Protein AF-0000000068303335 (afdb_homodimer)

Secondary structure (DSSP, 8-state):
-HHHHHHHHHHHHHHHHHHHHHHHHHHHHHHHHHHHS--GGGT--GGGG-HHHHHHHHHHHHHHHHHHHHHHHS-HHHHGGGGHHHHHHHHTT-TT-THHHHHHHHHHHHHHGGG-/-HHHHHHHHHHHHHHHHHHHHHHHHHHHHHHHHHHSS--GGGT--GGGG-HHHHHHHHHHHHHHHHHHHHHHHS-HHHHGGGGHHHHHHHHTT-TT-THHHHHHHHHHHHHHGGG-

InterPro domains:
  IPR008521 Magnesium transporter NIPA [PF05653] (5-90)
  IPR008521 Magnesium transporter NIPA [PTHR12570] (4-91)

Nearest PDB structures (foldseek):
  1vls-assembly1_A-2  TM=4.899E-01  e=8.246E+00  Salmonella enterica subsp. enterica serovar Typhimurium
  4z9i-assembly1_B  TM=3.911E-01  e=6.673E+00  Escherichia coli K-12
  7zdc-assembly1_C  TM=3.295E-01  e=4.607E+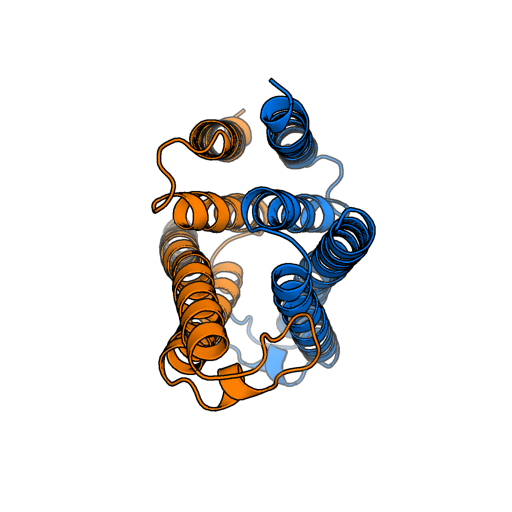00  Escherichia coli K-12
  1vls-assembly1_A-2  TM=4.903E-01  e=8.246E+00  Salmonella enterica subsp. enterica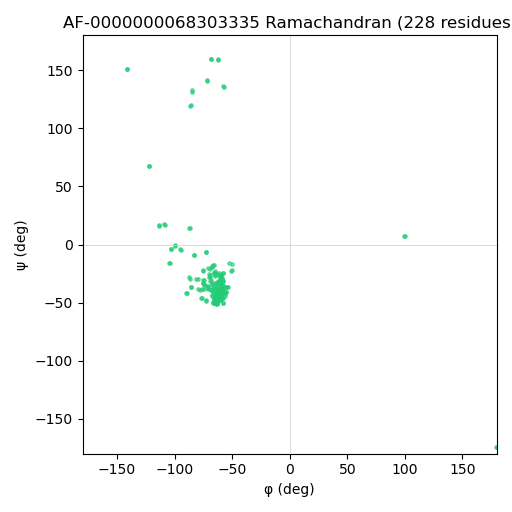 serovar Typhimurium
  4z9i-assembly1_B  TM=3.913E-01  e=6.673E+00  Escherichia coli K-12

Organism: Malus domestica (NCBI:txid3750)

pLDDT: mean 82.25, std 17.72, range [27.38, 97.94]

Sequence (232 aa):
MYSSNLKGFILAVVSSAFIGSSFIIKKKGLIRASVNGPAASVGGYGYLKESLWWIGMVTMVIGEMANLVAYVYAPAVLVTPLGALSIIVRYIPFPNSIAYLIVPMFLYVSIVKPYFMYSSNLKGFILAVVSSAFIGSSFIIKKKGLIRASVNGPAASVGGYGYLKESLWWIGMVTMVIGEMANLVAYVYAPAVLVTPLGALSIIVRYIPFPNSIAYLIVPMFLYVSIVKPYF

Solvent-accessible surface area (backbone atoms only — not comparable to full-atom values): 11222 Å² total; per-residue (Å²): 110,72,65,41,34,49,52,9,47,53,33,20,50,54,15,16,49,34,34,11,48,13,54,48,36,28,49,52,14,45,54,55,20,34,74,78,42,58,35,57,63,80,70,27,66,47,35,78,72,27,66,47,23,51,52,11,50,53,38,29,52,53,14,49,53,39,35,54,52,12,54,47,35,22,59,61,84,67,44,49,56,35,52,45,50,13,52,40,49,52,35,61,91,40,73,85,37,72,55,68,58,32,34,56,54,34,49,51,48,49,64,53,45,76,74,101,111,71,65,41,34,49,53,9,47,53,35,22,50,54,14,16,51,32,35,11,47,12,53,48,36,28,48,53,14,45,55,54,21,34,74,78,42,58,35,56,64,80,71,28,67,46,34,80,74,26,66,46,23,52,52,12,50,53,38,28,51,54,12,48,52,39,35,53,50,12,54,47,35,22,56,61,84,66,42,50,56,36,53,46,51,13,52,41,48,52,36,60,90,38,73,85,37,73,54,68,59,31,35,55,54,34,50,53,49,54,65,53,45,77,74,101

Radius of gyration: 17.7 Å; Cα contacts (8 Å, |Δi|>4): 363; chains: 2; bounding box: 25×53×49 Å

Structure (mmCIF, N/CA/C/O backbone):
data_AF-0000000068303335-model_v1
#
loop_
_entity.id
_entity.type
_entity.pdbx_description
1 polymer 'Probable magnesium transporter'
#
loop_
_atom_site.group_PDB
_atom_site.id
_atom_site.type_symbol
_atom_site.label_atom_id
_atom_site.label_alt_id
_atom_site.label_comp_id
_atom_site.label_asym_id
_atom_site.label_entity_id
_atom_site.label_seq_id
_atom_site.pdbx_PDB_ins_code
_atom_site.Cartn_x
_atom_site.Cartn_y
_atom_site.Cartn_z
_atom_site.occupancy
_atom_site.B_iso_or_equiv
_atom_site.auth_seq_id
_atom_site.auth_comp_id
_atom_site.auth_asym_id
_atom_site.auth_atom_id
_atom_site.pdbx_PDB_model_num
ATOM 1 N N . MET A 1 1 ? -9.344 -21.875 -14.953 1 51.59 1 MET A N 1
ATOM 2 C CA . MET A 1 1 ? -8.289 -20.875 -14.938 1 51.59 1 MET A CA 1
ATOM 3 C C . MET A 1 1 ? -8.875 -19.469 -14.938 1 51.59 1 MET A C 1
ATOM 5 O O . MET A 1 1 ? -8.453 -18.609 -14.156 1 51.59 1 MET A O 1
ATOM 9 N N . TYR A 1 2 ? -9.898 -19.188 -15.844 1 62.28 2 TYR A N 1
ATOM 10 C CA . TYR A 1 2 ? -10.578 -17.891 -15.969 1 62.28 2 TYR A CA 1
ATOM 11 C C . TYR A 1 2 ? -11.297 -17.531 -14.672 1 62.28 2 TYR A C 1
ATOM 13 O O . TYR A 1 2 ? -11.219 -16.391 -14.219 1 62.28 2 TYR A O 1
ATOM 21 N N . SER A 1 3 ? -11.734 -18.594 -14.062 1 76.31 3 SER A N 1
ATOM 22 C CA . SER A 1 3 ? -12.539 -18.344 -12.867 1 76.31 3 SER A CA 1
ATOM 23 C C . SER A 1 3 ? -11.664 -17.922 -11.688 1 76.31 3 SER A C 1
ATOM 25 O O . SER A 1 3 ? -12.023 -17.016 -10.945 1 76.31 3 SER A O 1
ATOM 27 N N . SER A 1 4 ? -10.547 -18.438 -11.656 1 83.56 4 SER A N 1
ATOM 28 C CA . SER A 1 4 ? -9.641 -18.094 -10.562 1 83.56 4 SER A CA 1
ATOM 29 C C . SER A 1 4 ? -9.086 -16.688 -10.727 1 83.56 4 SER A C 1
ATOM 31 O O . SER A 1 4 ? -8.977 -15.945 -9.75 1 83.56 4 SER A O 1
ATOM 33 N N . ASN A 1 5 ? -8.867 -16.312 -11.961 1 86.88 5 ASN A N 1
ATOM 34 C CA . ASN A 1 5 ? -8.367 -14.977 -12.234 1 86.88 5 ASN A CA 1
ATOM 35 C C . ASN A 1 5 ? -9.398 -13.906 -11.891 1 86.88 5 ASN A C 1
ATOM 37 O O . ASN A 1 5 ? -9.055 -12.82 -11.43 1 86.88 5 ASN A O 1
ATOM 41 N N . LEU A 1 6 ? -10.617 -14.281 -12.109 1 92 6 LEU A N 1
ATOM 42 C CA . LEU A 1 6 ? -11.68 -13.336 -11.789 1 92 6 LEU A CA 1
ATOM 43 C C . LEU A 1 6 ? -11.789 -13.133 -10.281 1 92 6 LEU A C 1
ATOM 45 O O . LEU A 1 6 ? -12 -12.008 -9.812 1 92 6 LEU A O 1
ATOM 49 N N . LYS A 1 7 ? -11.633 -14.18 -9.57 1 93.44 7 LYS A N 1
ATOM 50 C CA . LYS A 1 7 ? -11.648 -14.078 -8.117 1 93.44 7 LYS A CA 1
ATOM 51 C C . LYS A 1 7 ? -10.516 -13.172 -7.617 1 93.44 7 LYS A C 1
ATOM 53 O O . LYS A 1 7 ? -10.742 -12.289 -6.789 1 93.44 7 LYS A O 1
ATOM 58 N N . GLY A 1 8 ? -9.398 -13.422 -8.172 1 94.38 8 GLY A N 1
ATOM 59 C CA . GLY A 1 8 ? -8.258 -12.594 -7.809 1 94.38 8 GLY A CA 1
ATOM 60 C C . GLY A 1 8 ? -8.445 -11.133 -8.172 1 94.38 8 GLY A C 1
ATOM 61 O O . GLY A 1 8 ? -8.086 -10.25 -7.387 1 94.38 8 GLY A O 1
ATOM 62 N N . PHE A 1 9 ? -9.016 -10.961 -9.305 1 92.81 9 PHE A N 1
ATOM 63 C CA . PHE A 1 9 ? -9.266 -9.609 -9.781 1 92.81 9 PHE A CA 1
ATOM 64 C C . PHE A 1 9 ? -10.227 -8.867 -8.852 1 92.81 9 PHE A C 1
ATOM 66 O O . PHE A 1 9 ? -9.938 -7.75 -8.422 1 92.81 9 PHE A O 1
ATOM 73 N N . ILE A 1 10 ? -11.312 -9.422 -8.523 1 96.5 10 ILE A N 1
ATOM 74 C CA . ILE A 1 10 ? -12.32 -8.812 -7.664 1 96.5 10 ILE A CA 1
ATOM 75 C C . ILE A 1 10 ? -11.719 -8.531 -6.285 1 96.5 10 ILE A C 1
ATOM 77 O O . ILE A 1 10 ? -11.898 -7.445 -5.734 1 96.5 10 ILE A O 1
ATOM 81 N N . LEU A 1 11 ? -11.008 -9.484 -5.789 1 96.06 11 LEU A N 1
ATOM 82 C CA . LEU A 1 11 ? -10.391 -9.328 -4.477 1 96.06 11 LEU A CA 1
ATOM 83 C C . LEU A 1 11 ? -9.391 -8.18 -4.477 1 96.06 11 LEU A C 1
ATOM 85 O O . LEU A 1 11 ? -9.312 -7.418 -3.512 1 96.06 11 LEU A O 1
ATOM 89 N N . ALA A 1 12 ? -8.617 -8.102 -5.547 1 95.06 12 ALA A N 1
ATOM 90 C CA . ALA A 1 12 ? -7.637 -7.023 -5.664 1 95.06 12 ALA A CA 1
ATOM 91 C C . ALA A 1 12 ? -8.32 -5.66 -5.691 1 95.06 12 ALA A C 1
ATOM 93 O O . ALA A 1 12 ? -7.852 -4.715 -5.047 1 95.06 12 ALA A O 1
ATOM 94 N N . VAL A 1 13 ? -9.414 -5.566 -6.379 1 94.88 13 VAL A N 1
ATOM 95 C CA . VAL A 1 13 ? -10.148 -4.309 -6.473 1 94.88 13 VAL A CA 1
ATOM 96 C C . VAL A 1 13 ? -10.703 -3.936 -5.102 1 94.88 13 VAL A C 1
ATOM 98 O O . VAL A 1 13 ? -10.539 -2.803 -4.645 1 94.88 13 VAL A O 1
ATOM 101 N N . VAL A 1 14 ? -11.352 -4.832 -4.484 1 97.56 14 VAL A N 1
ATOM 102 C CA . VAL A 1 14 ? -11.945 -4.602 -3.172 1 97.56 14 VAL A CA 1
ATOM 103 C C . VAL A 1 14 ? -10.859 -4.25 -2.162 1 97.56 14 VAL A C 1
ATOM 105 O O . VAL A 1 14 ? -11.023 -3.326 -1.359 1 97.56 14 VAL A O 1
ATOM 108 N N . SER A 1 15 ? -9.711 -5 -2.213 1 97.5 15 SER A N 1
ATOM 109 C CA . SER A 1 15 ? -8.609 -4.738 -1.293 1 97.5 15 SER A CA 1
ATOM 110 C C . SER A 1 15 ? -8.07 -3.322 -1.468 1 97.5 15 SER A C 1
ATOM 112 O O . SER A 1 15 ? -7.727 -2.658 -0.488 1 97.5 15 SER A O 1
ATOM 114 N N . SER A 1 16 ? -8.008 -2.859 -2.701 1 94.69 16 SER A N 1
ATOM 115 C CA . SER A 1 16 ? -7.523 -1.51 -2.977 1 94.69 16 SER A CA 1
ATOM 116 C C . SER A 1 16 ? -8.438 -0.459 -2.355 1 94.69 16 SER A C 1
ATOM 118 O O . SER A 1 16 ? -7.965 0.564 -1.856 1 94.69 16 SER A O 1
ATOM 120 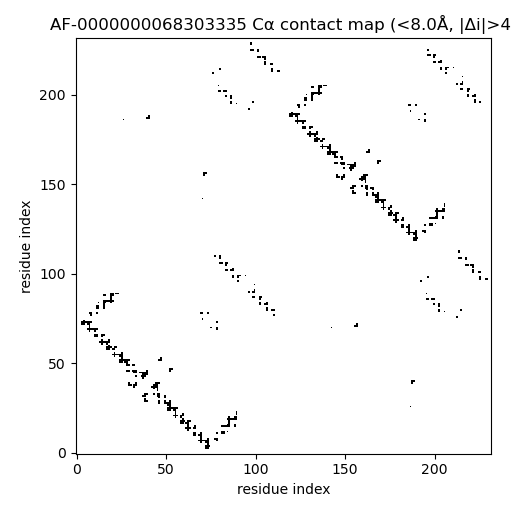N N . ALA A 1 17 ? -9.734 -0.673 -2.383 1 95.94 17 ALA A N 1
ATOM 121 C CA . ALA A 1 17 ? -10.688 0.225 -1.742 1 95.94 17 ALA A CA 1
ATOM 122 C C . ALA A 1 17 ? -10.477 0.266 -0.231 1 95.94 17 ALA A C 1
ATOM 124 O O . ALA A 1 17 ? -10.484 1.341 0.374 1 95.94 17 ALA A O 1
ATOM 125 N N . PHE A 1 18 ? -10.242 -0.879 0.354 1 97.44 18 PHE A N 1
ATOM 126 C CA . PHE A 1 18 ? -10 -0.958 1.79 1 97.44 18 PHE A CA 1
ATOM 127 C C . PHE A 1 18 ? -8.695 -0.258 2.16 1 97.44 18 PHE A C 1
ATOM 129 O O . PHE A 1 18 ? -8.664 0.56 3.082 1 97.44 18 PHE A O 1
ATOM 136 N N . ILE A 1 19 ? -7.664 -0.547 1.414 1 95.56 19 ILE A N 1
ATOM 137 C CA . ILE A 1 19 ? -6.359 0.027 1.71 1 95.56 19 ILE A CA 1
ATOM 138 C C . ILE A 1 19 ? -6.406 1.542 1.529 1 95.56 19 ILE A C 1
ATOM 140 O O . ILE A 1 19 ? -5.965 2.293 2.402 1 95.56 19 ILE A O 1
ATOM 144 N N . GLY A 1 20 ? -6.934 1.978 0.466 1 93.56 20 GLY A N 1
ATOM 145 C CA . GLY A 1 20 ? -7.066 3.408 0.242 1 93.56 20 GLY A CA 1
ATOM 146 C C . GLY A 1 20 ? -7.859 4.113 1.325 1 93.56 20 GLY A C 1
ATOM 147 O O . GLY A 1 20 ? -7.422 5.129 1.862 1 93.56 20 GLY A O 1
ATOM 148 N N . SER A 1 21 ? -9.047 3.586 1.658 1 96.06 21 SER A N 1
ATOM 149 C CA . SER A 1 21 ? -9.898 4.172 2.688 1 96.06 21 SER A CA 1
ATOM 150 C C . SER A 1 21 ? -9.195 4.195 4.039 1 96.06 21 SER A C 1
ATOM 152 O O . SER A 1 21 ? -9.406 5.109 4.84 1 96.06 21 SER A O 1
ATOM 154 N N . SER A 1 22 ? -8.383 3.164 4.273 1 96.12 22 SER A N 1
ATOM 155 C CA . SER A 1 22 ? -7.668 3.094 5.543 1 96.12 22 SER A CA 1
ATOM 156 C C . SER A 1 22 ? -6.77 4.309 5.742 1 96.12 22 SER A C 1
ATOM 158 O O . SER A 1 22 ? -6.668 4.84 6.848 1 96.12 22 SER A O 1
ATOM 160 N N . PHE A 1 23 ? -6.125 4.734 4.707 1 91.38 23 PHE A N 1
ATOM 161 C CA . PHE A 1 23 ? -5.219 5.875 4.805 1 91.38 23 PHE A CA 1
ATOM 162 C C . PHE A 1 23 ? -5.988 7.152 5.105 1 91.38 23 PHE A C 1
ATOM 164 O O . PHE A 1 23 ? -5.512 8.016 5.848 1 91.38 23 PHE A O 1
ATOM 171 N N . ILE A 1 24 ? -7.133 7.27 4.539 1 90.25 24 ILE A N 1
ATOM 172 C CA . ILE A 1 24 ? -7.988 8.422 4.812 1 90.25 24 ILE A CA 1
ATOM 173 C C . ILE A 1 24 ? -8.375 8.438 6.289 1 90.25 24 ILE A C 1
ATOM 175 O O . ILE A 1 24 ? -8.273 9.469 6.953 1 90.25 24 ILE A O 1
ATOM 179 N N . ILE A 1 25 ? -8.805 7.32 6.75 1 94.94 25 ILE A N 1
ATOM 180 C CA . ILE A 1 25 ? -9.281 7.195 8.125 1 94.94 25 ILE A CA 1
ATOM 181 C C . ILE A 1 25 ? -8.133 7.469 9.094 1 94.94 25 ILE A C 1
ATOM 183 O O . ILE A 1 25 ? -8.297 8.195 10.078 1 94.94 25 ILE A O 1
ATOM 187 N N . LYS A 1 26 ? -6.949 6.887 8.766 1 93.56 26 LYS A N 1
ATOM 188 C CA . LYS A 1 26 ? -5.773 7.129 9.602 1 93.56 26 LYS A CA 1
ATOM 189 C C . LYS A 1 26 ? -5.406 8.609 9.617 1 93.56 26 LYS A C 1
ATOM 191 O O . LYS A 1 26 ? -5.031 9.148 10.664 1 93.56 26 LYS A O 1
ATOM 196 N N . LYS A 1 27 ? -5.531 9.227 8.523 1 88.38 27 LYS A N 1
ATOM 197 C CA . LYS A 1 27 ? -5.238 10.656 8.453 1 88.38 27 LYS A CA 1
ATOM 198 C C . LYS A 1 27 ? -6.199 11.461 9.32 1 88.38 27 LYS A C 1
ATOM 200 O O . LYS A 1 27 ? -5.781 12.391 10.01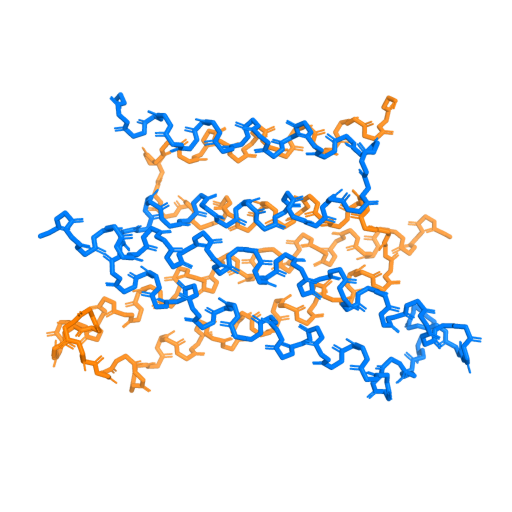6 1 88.38 27 LYS A O 1
ATOM 205 N N . LYS A 1 28 ? -7.438 11.156 9.211 1 91.25 28 LYS A N 1
ATOM 206 C CA . LYS A 1 28 ? -8.422 11.82 10.062 1 91.25 28 LYS A CA 1
ATOM 207 C C . LYS A 1 28 ? -8.094 11.617 11.539 1 91.25 28 LYS A C 1
ATOM 209 O O . LYS A 1 28 ? -8.242 12.539 12.344 1 91.25 28 LYS A O 1
ATOM 214 N N . GLY A 1 29 ? -7.688 10.445 11.891 1 92.44 29 GLY A N 1
ATOM 215 C CA . GLY A 1 29 ? -7.281 10.18 13.258 1 92.44 29 GLY A CA 1
ATOM 216 C C . GLY A 1 29 ? -6.086 11.008 13.695 1 92.44 29 GLY A C 1
ATOM 217 O O . GLY A 1 29 ? -6.047 11.5 14.82 1 92.44 29 GLY A O 1
ATOM 218 N N . LEU A 1 30 ? -5.141 11.156 12.867 1 89.06 30 LEU A N 1
ATOM 219 C CA . LEU A 1 30 ? -3.959 11.961 13.148 1 89.06 30 LEU A CA 1
ATOM 220 C C . LEU A 1 30 ? -4.34 13.422 13.383 1 89.06 30 LEU A C 1
ATOM 222 O O . LEU A 1 30 ? -3.836 14.055 14.312 1 89.06 30 LEU A O 1
ATOM 226 N N . ILE A 1 31 ? -5.234 13.938 12.508 1 88.75 31 ILE A N 1
ATOM 227 C CA . ILE A 1 31 ? -5.676 15.32 12.609 1 88.75 31 ILE A CA 1
ATOM 228 C C . ILE A 1 31 ? -6.43 15.523 13.922 1 88.75 31 ILE A C 1
ATOM 230 O O . ILE A 1 31 ? -6.191 16.5 14.641 1 88.75 31 ILE A O 1
ATOM 234 N N . ARG A 1 32 ? -7.312 14.625 14.234 1 93.31 32 ARG A N 1
ATOM 235 C CA . ARG A 1 32 ? -8.07 14.719 15.477 1 93.31 32 ARG A CA 1
ATOM 236 C C . ARG A 1 32 ? -7.141 14.703 16.688 1 93.31 32 ARG A C 1
ATOM 238 O O . ARG A 1 32 ? -7.359 15.445 17.656 1 93.31 32 ARG A O 1
ATOM 245 N N . ALA A 1 33 ? -6.152 13.859 16.672 1 92.56 33 ALA A N 1
ATOM 246 C CA . ALA A 1 33 ? -5.18 13.773 17.766 1 92.56 33 ALA A CA 1
ATOM 247 C C . ALA A 1 33 ? -4.41 15.078 17.922 1 92.56 33 ALA A C 1
ATOM 249 O O . ALA A 1 33 ? -4.035 15.461 19.031 1 92.56 33 ALA A O 1
ATOM 250 N N . SER A 1 34 ? -4.195 15.758 16.828 1 90.62 34 SER A N 1
ATOM 251 C CA . SER A 1 34 ? -3.404 16.984 16.844 1 90.62 34 SER A CA 1
ATOM 252 C C . SER A 1 34 ? -4.199 18.141 17.438 1 90.62 34 SER A C 1
ATOM 254 O O . SER A 1 34 ? -3.621 19.141 17.859 1 90.62 34 SER A O 1
ATOM 256 N N . VAL A 1 35 ? -5.5 18.047 17.406 1 91.38 35 VAL A N 1
ATOM 257 C CA . VAL A 1 35 ? -6.363 19.062 18 1 91.38 35 VAL A CA 1
ATOM 258 C C . VAL A 1 35 ? -6.336 18.938 19.531 1 91.38 35 VAL A C 1
ATOM 260 O O . VAL A 1 35 ? -6.418 19.953 20.234 1 91.38 35 VAL A O 1
ATOM 263 N N . ASN A 1 36 ? -6.148 17.75 20.047 1 91.12 36 ASN A N 1
ATOM 264 C CA . ASN A 1 36 ? -6.258 17.484 21.469 1 91.12 36 ASN A CA 1
ATOM 265 C C . ASN A 1 36 ? -4.887 17.438 22.141 1 91.12 36 ASN A C 1
ATOM 267 O O . ASN A 1 36 ? -4.785 17.203 23.344 1 91.12 36 ASN A O 1
ATOM 271 N N . GLY A 1 37 ? -3.814 17.594 21.469 1 91.81 37 GLY A N 1
ATOM 272 C CA . GLY A 1 37 ? -2.455 17.5 21.969 1 91.81 37 GLY A CA 1
ATOM 273 C C . GLY A 1 37 ? -1.401 17.734 20.906 1 91.81 37 GLY A C 1
ATOM 274 O O . GLY A 1 37 ? -1.708 18.234 19.828 1 91.81 37 GLY A O 1
ATOM 275 N N . PRO A 1 38 ? -0.189 17.531 21.359 1 92.19 38 PRO A N 1
ATOM 276 C CA . PRO A 1 38 ? 0.869 17.734 20.375 1 92.19 38 PRO A CA 1
ATOM 277 C C . PRO A 1 38 ? 0.71 16.859 19.125 1 92.19 38 PRO A C 1
ATOM 279 O O . PRO A 1 38 ? 0.358 15.68 19.25 1 92.19 38 PRO A O 1
ATOM 282 N N . ALA A 1 39 ? 0.902 17.484 18.016 1 90.25 39 ALA A N 1
ATOM 283 C CA . ALA A 1 39 ? 0.838 16.766 16.75 1 90.25 39 ALA A CA 1
ATOM 284 C C . ALA A 1 39 ? 1.92 15.688 16.688 1 90.25 39 ALA A C 1
ATOM 286 O O . ALA A 1 39 ? 2.938 15.781 17.375 1 90.25 39 ALA A O 1
ATOM 287 N N . ALA A 1 40 ? 1.736 14.719 15.836 1 88.88 40 ALA A N 1
ATOM 288 C CA . ALA A 1 40 ? 2.709 13.648 15.648 1 88.88 40 ALA A CA 1
ATOM 289 C C . ALA A 1 40 ? 4.012 14.188 15.062 1 88.88 40 ALA A C 1
ATOM 291 O O . ALA A 1 40 ? 5.094 13.672 15.359 1 88.88 40 ALA A O 1
ATOM 292 N N . SER A 1 41 ? 3.924 15.227 14.219 1 86.25 41 SER A N 1
ATOM 293 C CA . SER A 1 41 ? 5.086 15.789 13.539 1 86.25 41 SER A CA 1
ATOM 294 C C . SER A 1 41 ? 6.062 16.406 14.539 1 86.25 41 SER A C 1
ATOM 296 O O . SER A 1 41 ? 7.246 16.578 14.234 1 86.25 41 SER A O 1
ATOM 298 N N . VAL A 1 42 ? 5.617 16.781 15.695 1 90.19 42 VAL A N 1
ATOM 299 C CA . VAL A 1 42 ? 6.488 17.375 16.703 1 90.19 42 VAL A CA 1
ATOM 300 C C . VAL A 1 42 ? 6.688 16.391 17.859 1 90.19 42 VAL A C 1
ATOM 302 O O . VAL A 1 42 ? 7.008 16.797 18.984 1 90.19 42 VAL A O 1
ATOM 305 N N . GLY A 1 43 ? 6.371 15.086 17.609 1 87.62 43 GLY A N 1
ATOM 306 C CA . GLY A 1 43 ? 6.691 14.023 18.547 1 87.62 43 GLY A CA 1
ATOM 307 C C . GLY A 1 43 ? 5.504 13.609 19.391 1 87.62 43 GLY A C 1
ATOM 308 O O . GLY A 1 43 ? 5.664 12.883 20.375 1 87.62 43 GLY A O 1
ATOM 309 N N . GLY A 1 44 ? 4.359 14.094 19.125 1 90.88 44 GLY A N 1
ATOM 310 C CA . GLY A 1 44 ? 3.176 13.695 19.875 1 90.88 44 GLY A CA 1
ATOM 311 C C . GLY A 1 44 ? 2.719 12.281 19.562 1 90.88 44 GLY A C 1
ATOM 312 O O . GLY A 1 44 ? 2.783 11.844 18.406 1 90.88 44 GLY A O 1
ATOM 313 N N . TYR A 1 45 ? 2.266 11.555 20.547 1 91.19 45 TYR A N 1
ATOM 314 C CA . TYR A 1 45 ? 1.806 10.18 20.375 1 91.19 45 TYR A CA 1
ATOM 315 C C . TYR A 1 45 ? 0.31 10.07 20.641 1 91.19 45 TYR A C 1
ATOM 317 O O . TYR A 1 45 ? -0.198 8.977 20.906 1 91.19 45 TYR A O 1
ATOM 325 N N . GLY A 1 46 ? -0.385 11.125 20.656 1 92.94 46 GLY A N 1
ATOM 326 C CA . GLY A 1 46 ? -1.812 11.133 20.938 1 92.94 46 GLY A CA 1
ATOM 327 C C . GLY A 1 46 ? -2.615 10.305 19.938 1 92.94 46 GLY A C 1
ATOM 328 O O . GLY A 1 46 ? -3.695 9.812 20.266 1 92.94 46 GLY A O 1
ATOM 329 N N . TYR A 1 47 ? -2.092 10.188 18.734 1 90.5 47 TYR A N 1
ATOM 330 C CA . TYR A 1 47 ? -2.811 9.438 17.703 1 90.5 47 TYR A CA 1
ATOM 331 C C . TYR A 1 47 ? -2.98 7.98 18.125 1 90.5 47 TYR A C 1
ATOM 333 O O . TYR A 1 47 ? -3.93 7.316 17.703 1 90.5 47 TYR A O 1
ATOM 341 N N . LEU A 1 48 ? -2.152 7.445 18.969 1 92.44 48 LEU A N 1
ATOM 342 C CA . LEU A 1 48 ? -2.244 6.059 19.406 1 92.44 48 LEU A CA 1
ATOM 343 C C . LEU A 1 48 ? -3.453 5.855 20.312 1 92.44 48 LEU A C 1
ATOM 345 O O . LEU A 1 48 ? -3.885 4.723 20.547 1 92.44 48 LEU A O 1
ATOM 349 N N . LYS A 1 49 ? -3.9 6.875 20.828 1 94 49 LYS A N 1
ATOM 350 C CA . LYS A 1 49 ? -5.078 6.797 21.688 1 94 49 LYS A CA 1
ATOM 351 C C . LYS A 1 49 ? -6.352 7.102 20.906 1 94 49 LYS A C 1
ATOM 353 O O . LYS A 1 49 ? -7.457 6.984 21.438 1 94 49 LYS A O 1
ATOM 358 N N . GLU A 1 50 ? -6.215 7.445 19.656 1 95.19 50 GLU A N 1
ATOM 359 C CA . GLU A 1 50 ? -7.352 7.797 18.812 1 95.19 50 GLU A CA 1
ATOM 360 C C . GLU A 1 50 ? -7.969 6.559 18.172 1 95.19 50 GLU A C 1
ATOM 362 O O . GLU A 1 50 ? -7.289 5.816 17.453 1 95.19 50 GLU A O 1
ATOM 367 N N . SER A 1 51 ? -9.188 6.344 18.469 1 96.5 51 SER A N 1
ATOM 368 C CA . SER A 1 51 ? -9.906 5.191 17.922 1 96.5 51 SER A CA 1
ATOM 369 C C . SER A 1 51 ? -9.922 5.207 16.406 1 96.5 51 SER A C 1
ATOM 371 O O . SER A 1 51 ? -9.844 4.156 15.766 1 96.5 51 SER A O 1
ATOM 373 N N . LEU A 1 52 ? -10.047 6.348 15.789 1 96.12 52 LEU A N 1
ATOM 374 C CA . LEU A 1 52 ? -10.094 6.465 14.336 1 96.12 52 LEU A CA 1
ATOM 375 C C . LEU A 1 52 ? -8.805 5.949 13.703 1 96.12 52 LEU A C 1
ATOM 377 O O . LEU A 1 52 ? -8.836 5.309 12.648 1 96.12 52 LEU A O 1
ATOM 381 N N . TRP A 1 53 ? -7.766 6.242 14.32 1 94.94 53 TRP A N 1
ATOM 382 C CA . TRP A 1 53 ? -6.48 5.762 13.82 1 94.94 53 TRP A CA 1
ATOM 383 C C . TRP A 1 53 ? -6.426 4.238 13.828 1 94.94 53 TRP A C 1
ATOM 385 O O . TRP A 1 53 ? -6.004 3.619 12.852 1 94.94 53 TRP A O 1
ATOM 395 N N . TRP A 1 54 ? -6.926 3.658 14.844 1 96.88 54 TRP A N 1
ATOM 396 C CA . TRP A 1 54 ? -6.906 2.203 14.969 1 96.88 54 TRP A CA 1
ATOM 397 C C . TRP A 1 54 ? -7.883 1.562 13.984 1 96.88 54 TRP A C 1
ATOM 399 O O . TRP A 1 54 ? -7.621 0.473 13.461 1 96.88 54 TRP A O 1
ATOM 409 N N . ILE A 1 55 ? -8.969 2.201 13.82 1 97.94 55 ILE A N 1
ATOM 410 C CA . ILE A 1 55 ? -9.914 1.703 12.828 1 97.94 55 ILE A CA 1
ATOM 411 C C . ILE A 1 55 ? -9.25 1.697 11.445 1 97.94 55 ILE A C 1
ATOM 413 O O . ILE A 1 55 ? -9.398 0.738 10.688 1 97.94 55 ILE A O 1
ATOM 417 N N . GLY A 1 56 ? -8.516 2.758 11.117 1 97.12 56 GLY A N 1
ATOM 418 C CA . GLY A 1 56 ? -7.758 2.799 9.875 1 97.12 56 GLY A CA 1
ATOM 419 C C . GLY A 1 56 ? -6.715 1.7 9.773 1 97.12 56 GLY A C 1
ATOM 420 O O . GLY A 1 56 ? -6.582 1.058 8.734 1 97.12 56 GLY A O 1
ATOM 421 N N . MET A 1 57 ? -6.055 1.418 10.836 1 96.19 57 MET A N 1
ATOM 422 C CA . MET A 1 57 ? -5.031 0.376 10.875 1 96.19 57 MET A CA 1
ATOM 423 C C . MET A 1 57 ? -5.645 -0.996 10.617 1 96.19 57 MET A C 1
ATOM 425 O O . MET A 1 57 ? -5.121 -1.771 9.812 1 96.19 57 MET A O 1
ATOM 429 N N . VAL A 1 58 ? -6.676 -1.288 11.344 1 97.62 58 VAL A N 1
ATOM 430 C CA . VAL A 1 58 ? -7.348 -2.572 11.188 1 97.62 58 VAL A CA 1
ATOM 431 C C . VAL A 1 58 ? -7.848 -2.725 9.75 1 97.62 58 VAL A C 1
ATOM 433 O O . VAL A 1 58 ? -7.68 -3.783 9.141 1 97.62 58 VAL A O 1
ATOM 436 N N . THR A 1 59 ? -8.492 -1.668 9.195 1 97.81 59 THR A N 1
ATOM 437 C CA . THR A 1 59 ? -8.961 -1.677 7.816 1 97.81 59 THR A CA 1
ATOM 438 C C . THR A 1 59 ? -7.812 -1.947 6.852 1 97.81 59 THR A C 1
ATOM 440 O O . THR A 1 59 ? -7.973 -2.691 5.883 1 97.81 59 THR A O 1
ATOM 443 N N . MET A 1 60 ? -6.645 -1.369 7.078 1 96.69 60 MET A N 1
ATOM 444 C CA . MET A 1 60 ? -5.469 -1.567 6.238 1 96.69 60 MET A CA 1
ATOM 445 C C . MET A 1 60 ? -5.023 -3.025 6.262 1 96.69 60 MET A C 1
ATOM 447 O O . MET A 1 60 ? -4.711 -3.602 5.215 1 96.69 60 MET A O 1
ATOM 451 N N . VAL A 1 61 ? -4.977 -3.59 7.441 1 95.19 61 VAL A N 1
ATOM 452 C CA . VAL A 1 61 ? -4.535 -4.969 7.617 1 95.19 61 VAL A CA 1
ATOM 453 C C . VAL A 1 61 ? -5.48 -5.914 6.879 1 95.19 61 VAL A C 1
ATOM 455 O O . VAL A 1 61 ? -5.031 -6.805 6.152 1 95.19 61 VAL A O 1
ATOM 458 N N . ILE A 1 62 ? -6.742 -5.668 7.051 1 97.12 62 ILE A N 1
ATOM 459 C CA . ILE A 1 62 ? -7.738 -6.48 6.359 1 97.12 62 ILE A CA 1
ATOM 460 C C . ILE A 1 62 ? -7.555 -6.348 4.852 1 97.12 62 ILE A C 1
ATOM 462 O O . ILE A 1 62 ? -7.539 -7.348 4.129 1 97.12 62 ILE A O 1
ATOM 466 N N . GLY A 1 63 ? -7.414 -5.156 4.352 1 97.06 63 GLY A N 1
ATOM 467 C CA . GLY A 1 63 ? -7.188 -4.922 2.934 1 97.06 63 GLY A CA 1
ATOM 468 C C . GLY A 1 63 ? -5.926 -5.586 2.41 1 97.06 63 GLY A C 1
ATOM 469 O O . GLY A 1 63 ? -5.941 -6.199 1.342 1 97.06 63 GLY A O 1
ATOM 470 N N . GLU A 1 64 ? -4.871 -5.504 3.145 1 93.44 64 GLU A N 1
ATOM 471 C CA . GLU A 1 64 ? -3.6 -6.094 2.74 1 93.44 64 GLU A CA 1
ATOM 472 C C . GLU A 1 64 ? -3.693 -7.613 2.672 1 93.44 64 GLU A C 1
ATOM 474 O O . GLU A 1 64 ? -3.121 -8.234 1.775 1 93.44 64 GLU A O 1
ATOM 479 N N . MET A 1 65 ? -4.285 -8.219 3.648 1 93.06 65 MET A N 1
ATOM 480 C CA . MET A 1 65 ? -4.48 -9.664 3.623 1 93.06 65 MET A CA 1
ATOM 481 C C . MET A 1 65 ? -5.285 -10.086 2.396 1 93.06 65 MET A C 1
ATOM 483 O O . MET A 1 65 ? -4.945 -11.062 1.729 1 93.06 65 MET A O 1
ATOM 487 N N . ALA A 1 66 ? -6.363 -9.336 2.162 1 95.69 66 ALA A N 1
ATOM 488 C CA . ALA A 1 66 ? -7.16 -9.609 0.969 1 95.69 66 ALA A CA 1
ATOM 489 C C . ALA A 1 66 ? -6.32 -9.461 -0.298 1 95.69 66 ALA A C 1
ATOM 491 O O . ALA A 1 66 ? -6.473 -10.227 -1.248 1 95.69 66 ALA A O 1
ATOM 492 N N . ASN A 1 67 ? -5.484 -8.484 -0.293 1 93.88 67 ASN A N 1
ATOM 493 C CA . ASN A 1 67 ? -4.605 -8.258 -1.435 1 93.88 67 ASN A CA 1
ATOM 494 C C . ASN A 1 67 ? -3.65 -9.43 -1.646 1 93.88 67 ASN A C 1
ATOM 496 O O . ASN A 1 67 ? -3.402 -9.836 -2.783 1 93.88 67 ASN A O 1
ATOM 500 N N . LEU A 1 68 ? -3.105 -9.93 -0.587 1 89.5 68 LEU A N 1
ATOM 501 C CA . LEU A 1 68 ? -2.227 -11.086 -0.672 1 89.5 68 LEU A CA 1
ATOM 502 C C . LEU A 1 68 ? -2.971 -12.297 -1.229 1 89.5 68 LEU A C 1
ATOM 504 O O . LEU A 1 68 ? -2.426 -13.047 -2.041 1 89.5 68 LEU A O 1
ATOM 508 N N . VAL A 1 69 ? -4.148 -12.438 -0.72 1 92.12 69 VAL A N 1
ATOM 509 C CA . VAL A 1 69 ? -4.953 -13.547 -1.216 1 92.12 69 VAL A CA 1
ATOM 510 C C . VAL A 1 69 ? -5.227 -13.367 -2.707 1 92.12 69 VAL A C 1
ATOM 512 O O . VAL A 1 69 ? -5.27 -14.344 -3.461 1 92.12 69 VAL A O 1
ATOM 515 N N . ALA A 1 70 ? -5.461 -12.141 -3.137 1 93.94 70 ALA A N 1
ATOM 516 C CA . ALA A 1 70 ? -5.648 -11.867 -4.559 1 93.94 70 ALA A CA 1
ATOM 517 C C . ALA A 1 70 ? -4.48 -12.414 -5.379 1 93.94 70 ALA A C 1
ATOM 519 O O . ALA A 1 70 ? -4.68 -12.977 -6.457 1 93.94 70 ALA A O 1
ATOM 520 N N . TYR A 1 71 ? -3.311 -12.336 -4.855 1 86.94 71 TYR A N 1
ATOM 521 C CA . TYR A 1 71 ? -2.109 -12.805 -5.535 1 86.94 71 TYR A CA 1
ATOM 522 C C . TYR A 1 71 ? -2.096 -14.328 -5.637 1 86.94 71 TYR A C 1
ATOM 524 O O . TYR A 1 71 ? -1.415 -14.898 -6.492 1 86.94 71 TYR A O 1
ATOM 532 N N . VAL A 1 72 ? -2.775 -14.93 -4.699 1 87.56 72 VAL A N 1
ATOM 533 C CA . VAL A 1 72 ? -2.885 -16.391 -4.719 1 87.56 72 VAL A CA 1
ATOM 534 C C . VAL A 1 72 ? -3.73 -16.828 -5.914 1 87.56 72 VAL A C 1
ATOM 536 O O . VAL A 1 72 ? -3.469 -17.859 -6.52 1 87.56 72 VAL A O 1
ATOM 539 N N . TYR A 1 73 ? -4.699 -16 -6.34 1 90.12 73 TYR A N 1
ATOM 540 C CA . TYR A 1 73 ? -5.691 -16.438 -7.316 1 90.12 73 TYR A CA 1
ATOM 541 C C . TYR A 1 73 ? -5.402 -15.844 -8.688 1 90.12 73 TYR A C 1
ATOM 543 O O . TYR A 1 73 ? -5.938 -16.312 -9.695 1 90.12 73 TYR A O 1
ATOM 551 N N . ALA A 1 74 ? -4.582 -14.828 -8.75 1 87.94 74 ALA A N 1
ATOM 552 C CA . ALA A 1 74 ? -4.34 -14.164 -10.031 1 87.94 74 ALA A CA 1
ATOM 553 C C . ALA A 1 74 ? -2.873 -13.766 -10.164 1 87.94 74 ALA A C 1
ATOM 555 O O . ALA A 1 74 ? -2.193 -13.523 -9.172 1 87.94 74 ALA A O 1
ATOM 556 N N . PRO A 1 75 ? -2.381 -13.711 -11.391 1 83.25 75 PRO A N 1
ATOM 557 C CA . PRO A 1 75 ? -0.976 -13.352 -11.602 1 83.25 75 PRO A CA 1
ATOM 558 C C . PRO A 1 75 ? -0.68 -11.891 -11.25 1 83.25 75 PRO A C 1
ATOM 560 O O . PRO A 1 75 ? -1.59 -11.062 -11.234 1 83.25 75 PRO A O 1
ATOM 563 N N . ALA A 1 76 ? 0.55 -11.688 -11.031 1 79.94 76 ALA A N 1
ATOM 564 C CA . ALA A 1 76 ? 1.028 -10.367 -10.625 1 79.94 76 ALA A CA 1
ATOM 565 C C . ALA A 1 76 ? 0.688 -9.312 -11.68 1 79.94 76 ALA A C 1
ATOM 567 O O . ALA A 1 76 ? 0.375 -8.164 -11.344 1 79.94 76 ALA A O 1
ATOM 568 N N . VAL A 1 77 ? 0.79 -9.648 -12.852 1 77.62 77 VAL A N 1
ATOM 569 C CA . VAL A 1 77 ? 0.562 -8.719 -13.953 1 77.62 77 VAL A CA 1
ATOM 570 C C . VAL A 1 77 ? -0.859 -8.164 -13.883 1 77.62 77 VAL A C 1
ATOM 572 O O . VAL A 1 77 ? -1.114 -7.035 -14.289 1 77.62 77 VAL A O 1
ATOM 575 N N . LEU A 1 78 ? -1.729 -8.883 -13.32 1 81.25 78 LEU A N 1
ATOM 576 C CA . LEU A 1 78 ? -3.121 -8.469 -13.195 1 81.25 78 LEU A CA 1
ATOM 577 C C . LEU A 1 78 ? -3.346 -7.699 -11.898 1 81.25 78 LEU A C 1
ATOM 579 O O . LEU A 1 78 ? -3.996 -6.652 -11.898 1 81.25 78 LEU A O 1
ATOM 583 N N . VAL A 1 79 ? -2.756 -8.148 -10.766 1 87.44 79 VAL A N 1
ATOM 584 C CA . VAL A 1 79 ? -3.08 -7.664 -9.43 1 87.44 79 VAL A CA 1
ATOM 585 C C . VAL A 1 79 ? -2.266 -6.41 -9.125 1 87.44 79 VAL A C 1
ATOM 587 O O . VAL A 1 79 ? -2.777 -5.461 -8.523 1 87.44 79 VAL A O 1
ATOM 590 N N . THR A 1 80 ? -1.042 -6.367 -9.578 1 84.62 80 THR A N 1
ATOM 591 C CA . THR A 1 80 ? -0.11 -5.32 -9.172 1 84.62 80 THR A CA 1
ATOM 592 C C . THR A 1 80 ? -0.617 -3.949 -9.609 1 84.62 80 THR A C 1
ATOM 594 O O . THR A 1 80 ? -0.672 -3.018 -8.805 1 84.62 80 THR A O 1
ATOM 597 N N . PRO A 1 81 ? -1.072 -3.758 -10.812 1 79.44 81 PRO A N 1
ATOM 598 C CA . PRO A 1 81 ? -1.562 -2.436 -11.211 1 79.44 81 PRO A CA 1
ATOM 599 C C . PRO A 1 81 ? -2.803 -2.006 -10.43 1 79.44 81 PRO A C 1
ATOM 601 O O . PRO A 1 81 ? -3.066 -0.81 -10.289 1 79.44 81 PRO A O 1
ATOM 604 N N . LEU A 1 82 ? -3.555 -2.943 -9.961 1 85.56 82 LEU A N 1
ATOM 605 C CA . LEU A 1 82 ? -4.773 -2.619 -9.227 1 85.56 82 LEU A CA 1
ATOM 606 C C . LEU A 1 82 ? -4.449 -1.949 -7.898 1 85.56 82 LEU A C 1
ATOM 608 O O . LEU A 1 82 ? -5.312 -1.314 -7.289 1 85.56 82 LEU A O 1
ATOM 612 N N . GLY A 1 83 ? -3.219 -2.115 -7.465 1 84 83 GLY A N 1
ATOM 613 C CA . GLY A 1 83 ? -2.754 -1.373 -6.305 1 84 83 GLY A CA 1
ATOM 614 C C . GLY A 1 83 ? -2.836 0.131 -6.484 1 84 83 GLY A C 1
ATOM 615 O O . GLY A 1 83 ? -3.002 0.871 -5.512 1 84 83 GLY A O 1
ATOM 616 N N . ALA A 1 84 ? -2.727 0.581 -7.637 1 83.25 84 ALA A N 1
ATOM 617 C CA . ALA A 1 84 ? -2.809 2.008 -7.934 1 83.25 84 ALA A CA 1
ATOM 618 C C . ALA A 1 84 ? -4.207 2.547 -7.648 1 83.25 84 ALA A C 1
ATOM 620 O O . ALA A 1 84 ? -4.387 3.75 -7.441 1 83.25 84 ALA A O 1
ATOM 621 N N . LEU A 1 85 ? -5.145 1.694 -7.688 1 86.06 85 LEU A N 1
ATOM 622 C CA . LEU A 1 85 ? -6.512 2.109 -7.395 1 86.06 85 LEU A CA 1
ATOM 623 C C . LEU A 1 85 ? -6.621 2.639 -5.969 1 86.06 85 LEU A C 1
ATOM 625 O O . LEU A 1 85 ? -7.438 3.521 -5.691 1 86.06 85 LEU A O 1
ATOM 629 N N . SER A 1 86 ? -5.801 2.104 -5.098 1 89.38 86 SER A N 1
ATOM 630 C CA . SER A 1 86 ? -5.844 2.578 -3.719 1 89.38 86 SER A CA 1
ATOM 631 C C . SER A 1 86 ? -5.453 4.051 -3.631 1 89.38 86 SER A C 1
ATOM 633 O O . SER A 1 86 ? -5.957 4.781 -2.773 1 89.38 86 SER A O 1
ATOM 635 N N . ILE A 1 87 ? -4.598 4.41 -4.48 1 83.69 87 ILE A N 1
ATOM 636 C CA . ILE A 1 87 ? -4.184 5.809 -4.52 1 83.69 87 ILE A CA 1
ATOM 637 C C . ILE A 1 87 ? -5.363 6.684 -4.941 1 83.69 87 ILE A C 1
ATOM 639 O O . ILE A 1 87 ? -5.582 7.758 -4.375 1 83.69 87 ILE A O 1
ATOM 643 N N . ILE A 1 88 ? -6.121 6.266 -5.859 1 83.5 88 ILE A N 1
ATOM 644 C CA . ILE A 1 88 ? -7.301 6.996 -6.32 1 83.5 88 ILE A CA 1
ATOM 645 C C . ILE A 1 88 ? -8.289 7.156 -5.172 1 83.5 88 ILE A C 1
ATOM 647 O O . ILE A 1 88 ? -8.82 8.242 -4.949 1 83.5 88 ILE A O 1
ATOM 651 N N . VAL A 1 89 ? -8.516 6.141 -4.5 1 88.44 89 VAL A N 1
ATOM 652 C CA . VAL A 1 89 ? -9.453 6.156 -3.381 1 88.44 89 VAL A CA 1
ATOM 653 C C . VAL A 1 89 ? -9.008 7.191 -2.35 1 88.44 89 VAL A C 1
ATOM 655 O O . VAL A 1 89 ? -9.836 7.891 -1.764 1 88.44 89 VAL A O 1
ATOM 658 N N . ARG A 1 90 ? -7.699 7.344 -2.184 1 87 90 ARG A N 1
ATOM 659 C CA . ARG A 1 90 ? -7.152 8.273 -1.206 1 87 90 ARG A CA 1
ATOM 660 C C . ARG A 1 90 ? -7.469 9.719 -1.588 1 87 90 ARG A C 1
ATOM 662 O O . ARG A 1 90 ? -7.418 10.617 -0.743 1 87 90 ARG A O 1
ATOM 669 N N . TYR A 1 91 ? -7.836 9.93 -2.834 1 82.44 91 TYR A N 1
ATOM 670 C CA . TYR A 1 91 ? -8.047 11.305 -3.277 1 82.44 91 TYR A CA 1
ATOM 671 C C . TYR A 1 91 ? -9.531 11.625 -3.363 1 82.44 91 TYR A C 1
ATOM 673 O O . TYR A 1 91 ? -9.914 12.773 -3.625 1 82.44 91 TYR A O 1
ATOM 681 N N . ILE A 1 92 ? -10.383 10.695 -3.129 1 82.81 92 ILE A N 1
ATOM 682 C CA . ILE A 1 92 ? -11.828 10.906 -3.211 1 82.81 92 ILE A CA 1
ATOM 683 C C . ILE A 1 92 ? -12.234 12.07 -2.314 1 82.81 92 ILE A C 1
ATOM 685 O O . ILE A 1 92 ? -13.008 12.938 -2.725 1 82.81 92 ILE A O 1
ATOM 689 N N . PRO A 1 93 ? -11.68 12.188 -1.151 1 80.25 93 PRO A N 1
ATOM 690 C CA . PRO A 1 93 ? -12.047 13.32 -0.3 1 80.25 93 PRO A CA 1
ATOM 691 C C . PRO A 1 93 ? -11.469 14.641 -0.8 1 80.25 93 PRO A C 1
ATOM 693 O O . PRO A 1 93 ? -11.844 15.711 -0.303 1 80.25 93 PRO A O 1
ATOM 696 N N . PHE A 1 94 ? -10.609 14.555 -1.844 1 75.88 94 PHE A N 1
ATOM 697 C CA . PHE A 1 94 ? -9.961 15.75 -2.369 1 75.88 94 PHE A CA 1
ATOM 698 C C . PHE A 1 94 ? -10.273 15.93 -3.852 1 75.88 94 PHE A C 1
ATOM 700 O O . PHE A 1 94 ? -9.391 15.789 -4.699 1 75.88 94 PHE A O 1
ATOM 707 N N . PRO A 1 95 ? -11.438 16.203 -4.133 1 65.12 95 PRO A N 1
ATOM 708 C CA . PRO A 1 95 ? -11.883 16.234 -5.523 1 65.12 95 PRO A CA 1
ATOM 709 C C . PRO A 1 95 ? -11.078 17.219 -6.379 1 65.12 95 PRO A C 1
ATOM 711 O O . PRO A 1 95 ? -10.922 17.016 -7.582 1 65.12 95 PRO A O 1
ATOM 714 N N . ASN A 1 96 ? -10.664 18.156 -5.906 1 59.84 96 ASN A N 1
ATOM 715 C CA . ASN A 1 96 ? -9.93 19.141 -6.695 1 59.84 96 ASN A CA 1
ATOM 716 C C . ASN A 1 96 ? -8.438 18.797 -6.77 1 59.84 96 ASN A C 1
ATOM 718 O O . ASN A 1 96 ? -7.645 19.578 -7.289 1 59.84 96 ASN A O 1
ATOM 722 N N . SER A 1 97 ? -8.266 17.562 -6.371 1 61 97 SER A N 1
ATOM 723 C CA . SER A 1 97 ? -6.855 17.203 -6.332 1 61 97 SER A CA 1
ATOM 724 C C . SER A 1 97 ? -6.371 16.734 -7.699 1 61 97 SER A C 1
ATOM 726 O O . SER A 1 97 ? -7.113 16.078 -8.438 1 61 97 SER A O 1
ATOM 728 N N . ILE A 1 98 ? -5.336 17.156 -8.18 1 53.91 98 ILE A N 1
ATOM 729 C CA . ILE A 1 98 ? -4.707 16.797 -9.445 1 53.91 98 ILE A CA 1
ATOM 730 C C . ILE A 1 98 ? -4.547 15.281 -9.539 1 53.91 98 ILE A C 1
ATOM 732 O O . ILE A 1 98 ? -4.441 14.727 -10.633 1 53.91 98 ILE A O 1
ATOM 736 N N . ALA A 1 99 ? -4.668 14.68 -8.453 1 57.06 99 ALA A N 1
ATOM 737 C CA . ALA A 1 99 ? -4.453 13.234 -8.383 1 57.06 99 ALA A CA 1
ATOM 738 C C . ALA A 1 99 ? -5.574 12.484 -9.094 1 57.06 99 ALA A C 1
ATOM 740 O O . ALA A 1 99 ? -5.348 11.406 -9.648 1 57.06 99 ALA A O 1
ATOM 741 N N . TYR A 1 100 ? -6.746 13.047 -9.148 1 55.78 100 TYR A N 1
ATOM 742 C CA . TYR A 1 100 ? -7.855 12.438 -9.875 1 55.78 100 TYR A CA 1
ATOM 743 C C . TYR A 1 100 ? -7.504 12.227 -11.344 1 55.78 100 TYR A C 1
ATOM 745 O O . TYR A 1 100 ? -8.086 11.367 -12.008 1 55.78 100 TYR A O 1
ATOM 753 N N . LEU A 1 101 ? -6.703 12.93 -11.711 1 52.66 101 LEU A N 1
ATOM 754 C CA . LEU A 1 101 ? -6.32 12.805 -13.117 1 52.66 101 LEU A CA 1
ATOM 755 C C . LEU A 1 101 ? -5.23 11.75 -13.289 1 52.66 101 LEU A C 1
ATOM 757 O O . LEU A 1 101 ? -5.207 11.031 -14.289 1 52.66 101 LEU A O 1
ATOM 761 N N . ILE A 1 102 ? -4.512 11.633 -12.352 1 52.22 102 ILE A N 1
ATOM 762 C CA . ILE A 1 102 ? -3.301 10.828 -12.477 1 52.22 102 ILE A CA 1
ATOM 763 C C . ILE A 1 102 ? -3.658 9.344 -12.391 1 52.22 102 ILE A C 1
ATOM 765 O O . ILE A 1 102 ? -3.176 8.531 -13.188 1 52.22 102 ILE A O 1
ATOM 769 N N . VAL A 1 103 ? -4.551 9.039 -11.555 1 54.72 103 VAL A N 1
ATOM 770 C CA . VAL A 1 103 ? -4.859 7.652 -11.227 1 54.72 103 VAL A CA 1
ATOM 771 C C . VAL A 1 103 ? -5.602 7 -12.391 1 54.72 103 VAL A C 1
ATOM 773 O O . VAL A 1 103 ? -5.254 5.895 -12.82 1 54.72 103 VAL A O 1
ATOM 776 N N . PRO A 1 104 ? -6.645 7.699 -12.914 1 51.03 104 PRO A N 1
ATOM 777 C CA . PRO A 1 104 ? -7.266 7.074 -14.086 1 51.03 104 PRO A CA 1
ATOM 778 C C . PRO A 1 104 ? -6.27 6.82 -15.219 1 51.03 104 PRO A C 1
ATOM 780 O O . PRO A 1 104 ? -6.359 5.801 -15.906 1 51.03 104 PRO A O 1
ATOM 783 N N . MET A 1 105 ? -5.457 7.621 -15.383 1 50.59 105 MET A N 1
ATOM 784 C CA . MET A 1 105 ? -4.477 7.426 -16.453 1 50.59 105 MET A CA 1
ATOM 785 C C . MET A 1 105 ? -3.625 6.188 -16.188 1 50.59 105 MET A C 1
ATOM 787 O O . MET A 1 105 ? -3.357 5.406 -17.094 1 50.59 105 MET A O 1
ATOM 791 N N . PHE A 1 106 ? -3.381 6.039 -14.984 1 50.81 106 PHE A N 1
ATOM 792 C CA . PHE A 1 106 ? -2.592 4.887 -14.562 1 50.81 106 PHE A CA 1
ATOM 793 C C . PHE A 1 106 ? -3.355 3.592 -14.812 1 50.81 106 PHE A C 1
ATOM 795 O O . PHE A 1 106 ? -2.797 2.627 -15.344 1 50.81 106 PHE A O 1
ATOM 802 N N . LEU A 1 107 ? -4.539 3.514 -14.398 1 52.81 107 LEU A N 1
ATOM 803 C CA . LEU A 1 107 ? -5.379 2.332 -14.555 1 52.81 107 LEU A CA 1
ATOM 804 C C . LEU A 1 107 ? -5.605 2.016 -16.031 1 52.81 107 LEU A C 1
ATOM 806 O O . LEU A 1 107 ? -5.629 0.846 -16.422 1 52.81 107 LEU A O 1
ATOM 810 N N . TYR A 1 108 ? -5.844 3.023 -16.75 1 49.91 108 TYR A N 1
ATOM 811 C CA . TYR A 1 108 ? -6.07 2.842 -18.188 1 49.91 108 TYR A CA 1
ATOM 812 C C . TYR A 1 108 ? -4.891 2.133 -18.828 1 49.91 108 TYR A C 1
ATOM 814 O O . TYR A 1 108 ? -5.078 1.188 -19.609 1 49.91 108 TYR A O 1
ATOM 822 N N . VAL A 1 109 ? -3.803 2.404 -18.594 1 46.16 109 VAL A N 1
ATOM 823 C CA . VAL A 1 109 ? -2.619 1.853 -19.234 1 46.16 109 VAL A CA 1
ATOM 824 C C . VAL A 1 109 ? -2.373 0.429 -18.734 1 46.16 109 VAL A C 1
ATOM 826 O O . VAL A 1 109 ? -1.992 -0.45 -19.516 1 46.16 109 VAL A O 1
ATOM 829 N N . SER A 1 110 ? -2.58 0.209 -17.594 1 45.69 110 SER A N 1
ATOM 830 C CA . SER A 1 110 ? -2.34 -1.095 -16.984 1 45.69 110 SER A CA 1
ATOM 831 C C . SER A 1 110 ? -3.311 -2.143 -17.516 1 45.69 110 SER A C 1
ATOM 833 O O . SER A 1 110 ? -2.945 -3.307 -17.688 1 45.69 110 SER A O 1
ATOM 835 N N . ILE A 1 111 ? -4.543 -1.835 -17.641 1 45.38 111 ILE A N 1
ATOM 836 C CA . ILE A 1 111 ? -5.574 -2.766 -18.078 1 45.38 111 ILE A CA 1
ATOM 837 C C . ILE A 1 111 ? -5.488 -2.961 -19.594 1 45.38 111 ILE A C 1
ATOM 839 O O . ILE A 1 111 ? -5.715 -4.062 -20.094 1 45.38 111 ILE A O 1
ATOM 843 N N . VAL A 1 112 ? -5.375 -1.956 -20.281 1 42.94 112 VAL A N 1
ATOM 844 C CA . VAL A 1 112 ? -5.484 -2.076 -21.719 1 42.94 112 VAL A CA 1
ATOM 845 C C . VAL A 1 112 ? -4.258 -2.795 -22.281 1 42.94 112 VAL A C 1
ATOM 847 O O . VAL A 1 112 ? -4.371 -3.602 -23.203 1 42.94 112 VAL A O 1
ATOM 850 N N . LYS A 1 113 ? -3.107 -2.646 -21.828 1 44.81 113 LYS A N 1
ATOM 851 C CA . LYS A 1 113 ? -2.018 -3.15 -22.656 1 44.81 113 LYS A CA 1
ATOM 852 C C . LYS A 1 113 ? -1.859 -4.66 -22.5 1 44.81 113 LYS A C 1
ATOM 854 O O . LYS A 1 113 ? -1.02 -5.273 -23.172 1 44.81 113 LYS A O 1
ATOM 859 N N . PRO A 1 114 ? -2.176 -5.273 -21.359 1 35.81 114 PRO A N 1
ATOM 860 C CA . PRO A 1 114 ? -1.912 -6.691 -21.609 1 35.81 114 PRO A CA 1
ATOM 861 C C . PRO A 1 114 ? -2.57 -7.188 -22.891 1 35.81 114 PRO A C 1
ATOM 863 O O . PRO A 1 114 ? -2.303 -8.312 -23.344 1 35.81 114 PRO A O 1
ATOM 866 N N . TYR A 1 115 ? -3.525 -6.555 -23.312 1 32.16 115 TYR A N 1
ATOM 867 C CA . TYR A 1 115 ? -4.207 -7.055 -24.5 1 32.16 115 TYR A CA 1
ATOM 868 C C . TYR A 1 115 ? -3.49 -6.617 -25.781 1 32.16 115 TYR A C 1
ATOM 870 O O . TYR A 1 115 ? -3.9 -6.977 -26.875 1 32.16 115 TYR A O 1
ATOM 878 N N . PHE A 1 116 ? -2.602 -5.82 -25.75 1 27.39 116 PHE A N 1
ATOM 879 C CA . PHE A 1 116 ? -1.877 -5.773 -27.016 1 27.39 116 PHE A CA 1
ATOM 880 C C . PHE A 1 116 ? -0.581 -6.57 -26.922 1 27.39 116 PHE A C 1
ATOM 882 O O . PHE A 1 116 ? 0.045 -6.633 -25.875 1 27.39 116 PHE A O 1
ATOM 889 N N . MET B 1 1 ? 9.477 24.688 7.824 1 51.72 1 MET B N 1
ATOM 890 C CA . MET B 1 1 ? 8.383 24.047 7.082 1 51.72 1 MET B CA 1
ATOM 891 C C . MET B 1 1 ? 8.922 23.219 5.922 1 51.72 1 MET B C 1
ATOM 893 O O . MET B 1 1 ? 8.5 22.078 5.723 1 51.72 1 MET B O 1
ATOM 897 N N . TYR B 1 2 ? 9.875 23.797 5.094 1 62.06 2 TYR B N 1
ATOM 898 C CA . TYR B 1 2 ? 10.516 23.156 3.951 1 62.06 2 TYR B CA 1
ATOM 899 C C . TYR B 1 2 ? 11.273 21.906 4.387 1 62.06 2 TYR B C 1
ATOM 901 O O . TYR B 1 2 ? 11.188 20.859 3.744 1 62.06 2 TYR B O 1
ATOM 909 N N . SER B 1 3 ? 11.781 22.062 5.594 1 76.06 3 SER B N 1
ATOM 910 C CA . SER B 1 3 ? 12.633 20.984 6.066 1 76.06 3 SER B CA 1
ATOM 911 C C . SER B 1 3 ? 11.812 19.766 6.473 1 76.06 3 SER B C 1
ATOM 913 O O . SER B 1 3 ? 12.172 18.641 6.152 1 76.06 3 SER B O 1
ATOM 915 N N . SER B 1 4 ? 10.703 20.016 6.953 1 83.56 4 SER B N 1
ATOM 916 C CA . SER B 1 4 ? 9.844 18.906 7.379 1 83.56 4 SER B CA 1
ATOM 917 C C . SER B 1 4 ? 9.242 18.188 6.176 1 83.56 4 SER B C 1
ATOM 919 O O . SER B 1 4 ? 9.164 16.953 6.164 1 83.56 4 SER B O 1
ATOM 921 N N . ASN B 1 5 ? 8.953 18.953 5.172 1 86.75 5 ASN B N 1
ATOM 922 C CA . ASN B 1 5 ? 8.398 18.359 3.957 1 86.75 5 ASN B CA 1
ATOM 923 C C . ASN B 1 5 ? 9.422 17.484 3.248 1 86.75 5 ASN B C 1
ATOM 925 O O . ASN B 1 5 ? 9.062 16.453 2.676 1 86.75 5 ASN B O 1
ATOM 929 N N . LEU B 1 6 ? 10.625 17.906 3.34 1 91.94 6 LEU B N 1
ATOM 930 C CA . LEU B 1 6 ? 11.68 17.109 2.713 1 91.94 6 LEU B CA 1
ATOM 931 C C . LEU B 1 6 ? 11.867 15.789 3.441 1 91.94 6 LEU B C 1
ATOM 933 O O . LEU B 1 6 ? 12.062 14.75 2.807 1 91.94 6 LEU B O 1
ATOM 937 N N . LYS B 1 7 ? 11.773 15.836 4.715 1 93.44 7 LYS B N 1
ATOM 938 C CA . LYS B 1 7 ? 11.867 14.609 5.5 1 93.44 7 LYS B CA 1
ATOM 939 C C . LYS B 1 7 ? 10.742 13.641 5.141 1 93.44 7 LYS B C 1
ATOM 941 O O . LYS B 1 7 ? 10.992 12.453 4.91 1 93.44 7 LYS B O 1
ATOM 946 N N . GLY B 1 8 ? 9.602 14.211 5.074 1 94.31 8 GLY B N 1
ATOM 947 C CA . GLY B 1 8 ? 8.461 13.391 4.691 1 94.31 8 GLY B CA 1
ATOM 948 C C . GLY B 1 8 ? 8.578 12.812 3.297 1 94.31 8 GLY B C 1
ATOM 949 O O . GLY B 1 8 ? 8.25 11.648 3.072 1 94.31 8 GLY B O 1
ATOM 950 N N . PHE B 1 9 ? 9.086 13.633 2.451 1 92.75 9 PHE B N 1
ATOM 951 C CA . PHE B 1 9 ? 9.273 13.211 1.065 1 92.75 9 PHE B CA 1
ATOM 952 C C . PHE B 1 9 ? 10.258 12.055 0.978 1 92.75 9 PHE B C 1
ATOM 954 O O . PHE B 1 9 ? 9.969 11.031 0.352 1 92.75 9 PHE B O 1
ATOM 961 N N . ILE B 1 10 ? 11.375 12.156 1.558 1 96.5 10 ILE B N 1
ATOM 962 C CA . ILE B 1 10 ? 12.406 11.125 1.523 1 96.5 10 ILE B CA 1
ATOM 963 C C . ILE B 1 10 ? 11.883 9.844 2.154 1 96.5 10 ILE B C 1
ATOM 965 O O . ILE B 1 10 ? 12.062 8.75 1.603 1 96.5 10 ILE B O 1
ATOM 969 N N . LEU B 1 11 ? 11.219 9.984 3.252 1 96.19 11 LEU B N 1
ATOM 970 C CA . LEU B 1 11 ? 10.672 8.82 3.943 1 96.19 11 LEU B CA 1
ATOM 971 C C . LEU B 1 11 ? 9.641 8.109 3.072 1 96.19 11 LEU B C 1
ATOM 973 O O . LEU B 1 11 ? 9.594 6.879 3.043 1 96.19 11 LEU B O 1
ATOM 977 N N . ALA B 1 12 ? 8.812 8.906 2.412 1 95 12 ALA B N 1
ATOM 978 C CA . ALA B 1 12 ? 7.797 8.328 1.535 1 95 12 ALA B CA 1
ATOM 979 C C . ALA B 1 12 ? 8.438 7.551 0.389 1 95 12 ALA B C 1
ATOM 981 O O . ALA B 1 12 ? 7.98 6.457 0.043 1 95 12 ALA B O 1
ATOM 982 N N . VAL B 1 13 ? 9.492 8.078 -0.157 1 94.94 13 VAL B N 1
ATOM 983 C CA . VAL B 1 13 ? 10.188 7.418 -1.259 1 94.94 13 VAL B CA 1
ATOM 984 C C . VAL B 1 13 ? 10.805 6.113 -0.771 1 94.94 13 VAL B C 1
ATOM 986 O O . VAL B 1 13 ? 10.633 5.066 -1.397 1 94.94 13 VAL B O 1
ATOM 989 N N . VAL B 1 14 ? 11.5 6.172 0.289 1 97.5 14 VAL B N 1
ATOM 990 C CA . VAL B 1 14 ? 12.164 5 0.852 1 97.5 14 VAL B CA 1
ATOM 991 C C . VAL B 1 14 ? 11.117 3.949 1.229 1 97.5 14 VAL B C 1
ATOM 993 O O . VAL B 1 14 ? 11.305 2.76 0.958 1 97.5 14 VAL B O 1
ATOM 996 N N . SER B 1 15 ? 9.992 4.406 1.865 1 97.5 15 SER B N 1
ATOM 997 C CA . SER B 1 15 ? 8.938 3.479 2.262 1 97.5 15 SER B CA 1
ATOM 998 C C . SER B 1 15 ? 8.344 2.762 1.053 1 97.5 15 SER B C 1
ATOM 1000 O O . SER B 1 15 ? 8.039 1.57 1.12 1 97.5 15 SER B O 1
ATOM 1002 N N . SER B 1 16 ? 8.195 3.469 -0.04 1 94.69 16 SER B N 1
ATOM 1003 C CA . SER B 1 16 ? 7.664 2.873 -1.262 1 94.69 16 SER B CA 1
ATOM 1004 C C . SER B 1 16 ? 8.578 1.77 -1.781 1 94.69 16 SER B C 1
ATOM 1006 O O . SER B 1 16 ? 8.109 0.745 -2.277 1 94.69 16 SER B O 1
ATOM 1008 N N . ALA B 1 17 ? 9.875 1.962 -1.703 1 95.94 17 ALA B N 1
ATOM 1009 C CA . ALA B 1 17 ? 10.844 0.938 -2.094 1 95.94 17 ALA B CA 1
ATOM 1010 C C . ALA B 1 17 ? 10.711 -0.304 -1.217 1 95.94 17 ALA B C 1
ATOM 1012 O O . ALA B 1 17 ? 10.727 -1.431 -1.72 1 95.94 17 ALA B O 1
ATOM 1013 N N . PHE B 1 18 ? 10.539 -0.102 0.061 1 97.44 18 PHE B N 1
ATOM 1014 C CA . PHE B 1 18 ? 10.375 -1.213 0.991 1 97.44 18 PHE B CA 1
ATOM 1015 C C . PHE B 1 18 ? 9.078 -1.96 0.721 1 97.44 18 PHE B C 1
ATOM 1017 O O . PHE B 1 18 ? 9.07 -3.189 0.617 1 97.44 18 PHE B O 1
ATOM 1024 N N . ILE B 1 19 ? 8.016 -1.221 0.567 1 95.56 19 ILE B N 1
ATOM 1025 C CA . ILE B 1 19 ? 6.711 -1.835 0.352 1 95.56 19 ILE B CA 1
ATOM 1026 C C . ILE B 1 19 ? 6.711 -2.592 -0.974 1 95.56 19 ILE B C 1
ATOM 1028 O O . ILE B 1 19 ? 6.297 -3.754 -1.032 1 95.56 19 ILE B O 1
ATOM 1032 N N . GLY B 1 20 ? 7.164 -1.987 -1.986 1 93.56 20 GLY B N 1
ATOM 1033 C CA . GLY B 1 20 ? 7.242 -2.656 -3.275 1 93.56 20 GLY B CA 1
ATOM 1034 C C . GLY B 1 20 ? 8.078 -3.924 -3.238 1 93.56 20 GLY B C 1
ATOM 1035 O O . GLY B 1 20 ? 7.637 -4.977 -3.713 1 93.56 20 GLY B O 1
ATOM 1036 N N . SER B 1 21 ? 9.297 -3.838 -2.689 1 96.06 21 SER B N 1
ATOM 1037 C CA . SER B 1 21 ? 10.188 -4.992 -2.596 1 96.06 21 SER B CA 1
ATOM 1038 C C . SER B 1 21 ? 9.555 -6.109 -1.769 1 96.06 21 SER B C 1
ATOM 1040 O O . SER B 1 21 ? 9.781 -7.289 -2.039 1 96.06 21 SER B O 1
ATOM 1042 N N . SER B 1 22 ? 8.789 -5.711 -0.761 1 96.19 22 SER B N 1
ATOM 1043 C CA . SER B 1 22 ? 8.148 -6.707 0.092 1 96.19 22 SER B CA 1
ATOM 1044 C C . SER B 1 22 ? 7.227 -7.613 -0.716 1 96.19 22 SER B C 1
ATOM 1046 O O . SER B 1 22 ? 7.176 -8.82 -0.48 1 96.19 22 SER B O 1
ATOM 1048 N N . PHE B 1 23 ? 6.512 -7.055 -1.638 1 91.31 23 PHE B N 1
ATOM 1049 C CA . PHE B 1 23 ? 5.586 -7.844 -2.443 1 91.31 23 PHE B CA 1
ATOM 1050 C C . PHE B 1 23 ? 6.336 -8.828 -3.332 1 91.31 23 PHE B C 1
ATOM 1052 O O . PHE B 1 23 ? 5.883 -9.953 -3.549 1 91.31 23 PHE B O 1
ATOM 1059 N N . ILE B 1 24 ? 7.449 -8.398 -3.824 1 90.44 24 ILE B N 1
ATOM 1060 C CA . ILE B 1 24 ? 8.281 -9.281 -4.629 1 90.44 24 ILE B CA 1
ATOM 1061 C C . ILE B 1 24 ? 8.75 -10.469 -3.785 1 90.44 24 ILE B C 1
ATOM 1063 O O . ILE B 1 24 ? 8.656 -11.625 -4.215 1 90.44 24 ILE B O 1
ATOM 1067 N N . ILE B 1 25 ? 9.242 -10.156 -2.631 1 94.94 25 ILE B N 1
ATOM 1068 C CA . ILE B 1 25 ? 9.789 -11.18 -1.741 1 94.94 25 ILE B CA 1
ATOM 1069 C C . ILE B 1 25 ? 8.68 -12.148 -1.323 1 94.94 25 ILE B C 1
ATOM 1071 O O . ILE B 1 25 ? 8.883 -13.367 -1.328 1 94.94 25 ILE B O 1
ATOM 1075 N N . LYS B 1 26 ? 7.492 -11.57 -0.982 1 93.56 26 LYS B N 1
ATOM 1076 C CA . LYS B 1 26 ? 6.359 -12.414 -0.616 1 93.56 26 LYS B CA 1
ATOM 1077 C C . LYS B 1 26 ? 5.953 -13.32 -1.774 1 93.56 26 LYS B C 1
ATOM 1079 O O . LYS B 1 26 ? 5.625 -14.492 -1.569 1 93.56 26 LYS B O 1
ATOM 1084 N N . LYS B 1 27 ? 6 -12.805 -2.928 1 88.44 27 LYS B N 1
ATOM 1085 C CA . LYS B 1 27 ? 5.664 -13.609 -4.102 1 88.44 27 LYS B CA 1
ATOM 1086 C C . LYS B 1 27 ? 6.648 -14.758 -4.285 1 88.44 27 LYS B C 1
ATOM 1088 O O . LYS B 1 27 ? 6.246 -15.883 -4.594 1 88.44 27 LYS B O 1
ATOM 1093 N N . LYS B 1 28 ? 7.898 -14.453 -4.176 1 91.19 28 LYS B N 1
ATOM 1094 C CA . LYS B 1 28 ? 8.906 -15.5 -4.254 1 91.19 28 LYS B CA 1
ATOM 1095 C C . LYS B 1 28 ? 8.664 -16.578 -3.199 1 91.19 28 LYS B C 1
ATOM 1097 O O . LYS B 1 28 ? 8.82 -17.766 -3.473 1 91.19 28 LYS B O 1
ATOM 1102 N N . GLY B 1 29 ? 8.305 -16.172 -2.035 1 92.38 29 GLY B N 1
ATOM 1103 C CA . GLY B 1 29 ? 7.98 -17.125 -0.989 1 92.38 29 GLY B CA 1
ATOM 1104 C C . GLY B 1 29 ? 6.785 -18 -1.329 1 92.38 29 GLY B C 1
ATOM 1105 O O . GLY B 1 29 ? 6.789 -19.203 -1.052 1 92.38 29 GLY B O 1
ATOM 1106 N N . LEU B 1 30 ? 5.797 -17.438 -1.895 1 89 30 LEU B N 1
ATOM 1107 C CA . LEU B 1 30 ? 4.609 -18.172 -2.314 1 89 30 LEU B CA 1
ATOM 1108 C C . LEU B 1 30 ? 4.961 -19.219 -3.365 1 89 30 LEU B C 1
ATOM 1110 O O . LEU B 1 30 ? 4.488 -20.359 -3.299 1 89 30 LEU B O 1
ATOM 1114 N N . ILE B 1 31 ? 5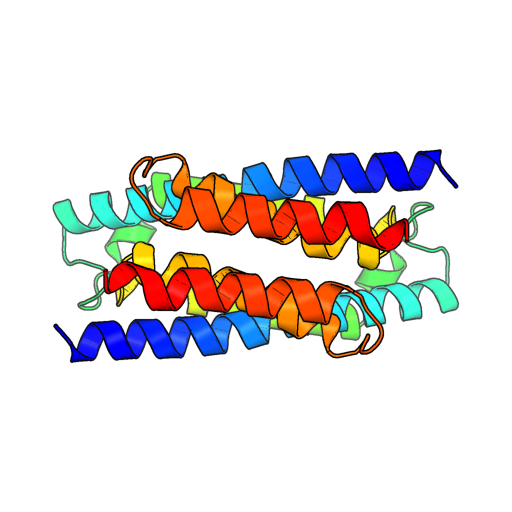.797 -18.812 -4.344 1 88.69 31 ILE B N 1
ATOM 1115 C CA . ILE B 1 31 ? 6.203 -19.703 -5.422 1 88.69 31 ILE B CA 1
ATOM 1116 C C . ILE B 1 31 ? 7.02 -20.859 -4.848 1 88.69 31 ILE B C 1
ATOM 1118 O O . ILE B 1 31 ? 6.789 -22.016 -5.191 1 88.69 31 ILE B O 1
ATOM 1122 N N . ARG B 1 32 ? 7.945 -20.547 -3.986 1 93.25 32 ARG B N 1
ATOM 1123 C CA . ARG B 1 32 ? 8.766 -21.594 -3.365 1 93.25 32 ARG B CA 1
ATOM 1124 C C . ARG B 1 32 ? 7.898 -22.578 -2.588 1 93.25 32 ARG B C 1
ATOM 1126 O O . ARG B 1 32 ? 8.141 -23.781 -2.623 1 93.25 32 ARG B O 1
ATOM 1133 N N . ALA B 1 33 ? 6.93 -22.078 -1.842 1 92.38 33 ALA B N 1
ATOM 1134 C CA . ALA B 1 33 ? 6.02 -22.922 -1.075 1 92.38 33 ALA B CA 1
ATOM 1135 C C . ALA B 1 33 ? 5.219 -23.844 -1.994 1 92.38 33 ALA B C 1
ATOM 1137 O O . ALA B 1 33 ? 4.895 -24.984 -1.621 1 92.38 33 ALA B O 1
ATOM 1138 N N . SER B 1 34 ? 4.918 -23.391 -3.184 1 90.44 34 SER B N 1
ATOM 1139 C CA . SER B 1 34 ? 4.098 -24.156 -4.113 1 90.44 34 SER B CA 1
ATOM 1140 C C . SER B 1 34 ? 4.891 -25.297 -4.742 1 90.44 34 SER B C 1
ATOM 1142 O O . SER B 1 34 ? 4.309 -26.25 -5.262 1 90.44 34 SER B O 1
ATOM 1144 N N . VAL B 1 35 ? 6.199 -25.188 -4.754 1 91.38 35 VAL B N 1
ATOM 1145 C CA . VAL B 1 35 ? 7.062 -26.234 -5.27 1 91.38 35 VAL B CA 1
ATOM 1146 C C . VAL B 1 35 ? 7.133 -27.391 -4.266 1 91.38 35 VAL B C 1
ATOM 1148 O O . VAL B 1 35 ? 7.219 -28.547 -4.652 1 91.38 35 VAL B O 1
ATOM 1151 N N . ASN B 1 36 ? 7.012 -27.109 -2.99 1 91 36 ASN B N 1
ATOM 1152 C CA . ASN B 1 36 ? 7.211 -28.094 -1.933 1 91 36 ASN B CA 1
ATOM 1153 C C . ASN B 1 36 ? 5.883 -28.641 -1.42 1 91 36 ASN B C 1
ATOM 1155 O O . ASN B 1 36 ? 5.863 -29.469 -0.509 1 91 36 ASN B O 1
ATOM 1159 N N . GLY B 1 37 ? 4.766 -28.234 -1.898 1 91.69 37 GLY B N 1
ATOM 1160 C CA . GLY B 1 37 ? 3.439 -28.625 -1.448 1 91.69 37 GLY B CA 1
ATOM 1161 C C . GLY B 1 37 ? 2.32 -27.938 -2.207 1 91.69 37 GLY B C 1
ATOM 1162 O O . GLY B 1 37 ? 2.551 -27.344 -3.264 1 91.69 37 GLY B O 1
ATOM 1163 N N . PRO B 1 38 ? 1.144 -28.219 -1.705 1 92.19 38 PRO B N 1
ATOM 1164 C CA . PRO B 1 38 ? 0.024 -27.594 -2.406 1 92.19 38 PRO B CA 1
ATOM 1165 C C . PRO B 1 38 ? 0.135 -26.062 -2.438 1 92.19 38 PRO B C 1
ATOM 1167 O O . PRO B 1 38 ? 0.521 -25.453 -1.441 1 92.19 38 PRO B O 1
ATOM 1170 N N . ALA B 1 39 ? -0.145 -25.547 -3.594 1 90.06 39 ALA B N 1
ATOM 1171 C CA . ALA B 1 39 ? -0.133 -24.094 -3.764 1 90.06 39 ALA B CA 1
ATOM 1172 C C . ALA B 1 39 ? -1.186 -23.438 -2.881 1 90.06 39 ALA B C 1
ATOM 1174 O O . ALA B 1 39 ? -2.156 -24.078 -2.471 1 90.06 39 ALA B O 1
ATOM 1175 N N . ALA B 1 40 ? -1.017 -22.172 -2.6 1 88.94 40 ALA B N 1
ATOM 1176 C CA . ALA B 1 40 ? -1.969 -21.406 -1.797 1 88.94 40 ALA B CA 1
ATOM 1177 C C . ALA B 1 40 ? -3.316 -21.297 -2.504 1 88.94 40 ALA B C 1
ATOM 1179 O O . ALA B 1 40 ? -4.363 -21.266 -1.855 1 88.94 40 ALA B O 1
ATOM 1180 N N . SER B 1 41 ? -3.307 -21.219 -3.857 1 86.31 41 SER B N 1
ATOM 1181 C CA . SER B 1 41 ? -4.523 -21.047 -4.645 1 86.31 41 SER B CA 1
ATOM 1182 C C . SER B 1 41 ? -5.457 -22.234 -4.492 1 86.31 41 SER B C 1
ATOM 1184 O O . SER B 1 41 ? -6.656 -22.141 -4.75 1 86.31 41 SER B O 1
ATOM 1186 N N . VAL B 1 42 ? -4.957 -23.391 -4.145 1 90.19 42 VAL B N 1
ATOM 1187 C CA . VAL B 1 42 ? -5.785 -24.578 -3.973 1 90.19 42 VAL B CA 1
ATOM 1188 C C . VAL B 1 42 ? -5.895 -24.922 -2.488 1 90.19 42 VAL B C 1
ATOM 1190 O O . VAL B 1 42 ? -6.188 -26.062 -2.129 1 90.19 42 VAL B O 1
ATOM 1193 N N . GLY B 1 43 ? -5.559 -23.938 -1.604 1 87.5 43 GLY B N 1
ATOM 1194 C CA . GLY B 1 43 ? -5.793 -24.078 -0.176 1 87.5 43 GLY B CA 1
ATOM 1195 C C . GLY B 1 43 ? -4.551 -24.484 0.598 1 87.5 43 GLY B C 1
ATOM 1196 O O . GLY B 1 43 ? -4.637 -24.844 1.772 1 87.5 43 GLY B O 1
ATOM 1197 N N . GLY B 1 44 ? -3.426 -24.516 -0.022 1 90.75 44 GLY B N 1
ATOM 1198 C CA . GLY B 1 44 ? -2.193 -24.844 0.672 1 90.75 44 GLY B CA 1
ATOM 1199 C C . GLY B 1 44 ? -1.715 -23.734 1.6 1 90.75 44 GLY B C 1
ATOM 1200 O O . GLY B 1 44 ? -1.829 -22.562 1.277 1 90.75 44 GLY B O 1
ATOM 1201 N N . TYR B 1 45 ? -1.199 -24.078 2.756 1 91.12 45 TYR B N 1
ATOM 1202 C CA . TYR B 1 45 ? -0.715 -23.109 3.73 1 91.12 45 TYR B CA 1
ATOM 1203 C C . TYR B 1 45 ? 0.796 -23.219 3.9 1 91.12 45 TYR B C 1
ATOM 1205 O O . TYR B 1 45 ? 1.345 -22.781 4.918 1 91.12 45 TYR B O 1
ATOM 1213 N N . GLY B 1 46 ? 1.472 -23.828 3.023 1 92.81 46 GLY B N 1
ATOM 1214 C CA . GLY B 1 46 ? 2.912 -24 3.102 1 92.81 46 GLY B CA 1
ATOM 1215 C C . GLY B 1 46 ? 3.678 -22.703 3.127 1 92.81 46 GLY B C 1
ATOM 1216 O O . GLY B 1 46 ? 4.785 -22.625 3.664 1 92.81 46 GLY B O 1
ATOM 1217 N N . TYR B 1 47 ? 3.09 -21.672 2.531 1 90.44 47 TYR B N 1
ATOM 1218 C CA . TYR B 1 47 ? 3.768 -20.375 2.488 1 90.44 47 TYR B CA 1
ATOM 1219 C C . TYR B 1 47 ? 4 -19.844 3.895 1 90.44 47 TYR B C 1
ATOM 1221 O O . TYR B 1 47 ? 4.941 -19.078 4.125 1 90.44 47 TYR B O 1
ATOM 1229 N N . LEU B 1 48 ? 3.234 -20.203 4.871 1 92.31 48 LEU B N 1
ATOM 1230 C CA . LEU B 1 48 ? 3.387 -19.734 6.242 1 92.31 48 LEU B CA 1
ATOM 1231 C C . LEU B 1 48 ? 4.648 -20.297 6.879 1 92.31 48 LEU B C 1
ATOM 1233 O O . LEU B 1 48 ? 5.125 -19.797 7.895 1 92.31 48 LEU B O 1
ATOM 1237 N N . LYS B 1 49 ? 5.102 -21.312 6.348 1 94 49 LYS B N 1
ATOM 1238 C CA . LYS B 1 49 ? 6.324 -21.922 6.855 1 94 49 LYS B CA 1
ATOM 1239 C C . LYS B 1 49 ? 7.547 -21.438 6.086 1 94 49 LYS B C 1
ATOM 1241 O O . LYS B 1 49 ? 8.68 -21.75 6.441 1 94 49 LYS B O 1
ATOM 1246 N N . GLU B 1 50 ? 7.328 -20.656 5.066 1 95.12 50 GLU B N 1
ATOM 1247 C CA . GLU B 1 50 ? 8.406 -20.156 4.223 1 95.12 50 GLU B CA 1
ATOM 1248 C C . GLU B 1 50 ? 9.023 -18.891 4.801 1 95.12 50 GLU B C 1
ATOM 1250 O O . GLU B 1 50 ? 8.328 -17.891 5.008 1 95.12 50 GLU B O 1
ATOM 1255 N N . SER B 1 51 ? 10.266 -18.953 5.074 1 96.44 51 SER B N 1
ATOM 1256 C CA . SER B 1 51 ? 10.984 -17.812 5.641 1 96.44 51 SER B CA 1
ATOM 1257 C C . SER B 1 51 ? 10.906 -16.609 4.723 1 96.44 51 SER B C 1
ATOM 1259 O O . SER B 1 51 ? 10.82 -15.469 5.191 1 96.44 51 SER B O 1
ATOM 1261 N N . LEU B 1 52 ? 10.961 -16.781 3.43 1 96 52 LEU B N 1
ATOM 1262 C CA . LEU B 1 52 ? 10.922 -15.688 2.471 1 96 52 LEU B CA 1
ATOM 1263 C C . LEU B 1 52 ? 9.609 -14.914 2.586 1 96 52 LEU B C 1
ATOM 1265 O O . LEU B 1 52 ? 9.602 -13.688 2.477 1 96 52 LEU B O 1
ATOM 1269 N N . TRP B 1 53 ? 8.609 -15.625 2.777 1 94.81 53 TRP B N 1
ATOM 1270 C CA . TRP B 1 53 ? 7.312 -14.977 2.939 1 94.81 53 TRP B CA 1
ATOM 1271 C C . TRP B 1 53 ? 7.305 -14.078 4.168 1 94.81 53 TRP B C 1
ATOM 1273 O O . TRP B 1 53 ? 6.844 -12.938 4.105 1 94.81 53 TRP B O 1
ATOM 1283 N N . TRP B 1 54 ? 7.871 -14.523 5.215 1 96.81 54 TRP B N 1
ATOM 1284 C CA . TRP B 1 54 ? 7.902 -13.758 6.457 1 96.81 54 TRP B CA 1
ATOM 1285 C C . TRP B 1 54 ? 8.836 -12.555 6.332 1 96.81 54 TRP B C 1
ATOM 1287 O O . TRP B 1 54 ? 8.586 -11.5 6.914 1 96.81 54 TRP B O 1
ATOM 1297 N N . ILE B 1 55 ? 9.898 -12.773 5.664 1 97.94 55 ILE B N 1
ATOM 1298 C CA . ILE B 1 55 ? 10.797 -11.656 5.414 1 97.94 55 ILE B CA 1
ATOM 1299 C C . ILE B 1 55 ? 10.062 -10.562 4.637 1 97.94 55 ILE B C 1
ATOM 1301 O O . ILE B 1 55 ? 10.195 -9.375 4.941 1 97.94 55 ILE B O 1
ATOM 1305 N N . GLY B 1 56 ? 9.281 -10.953 3.629 1 97.06 56 GLY B N 1
ATOM 1306 C CA . GLY B 1 56 ? 8.453 -10.008 2.9 1 97.06 56 GLY B CA 1
ATOM 1307 C C . GLY B 1 56 ? 7.438 -9.297 3.779 1 97.06 56 GLY B C 1
ATOM 1308 O O . GLY B 1 56 ? 7.262 -8.086 3.68 1 97.06 56 GLY B O 1
ATOM 1309 N N . MET B 1 57 ? 6.844 -10 4.664 1 96.19 57 MET B N 1
ATOM 1310 C CA . MET B 1 57 ? 5.855 -9.438 5.582 1 96.19 57 MET B CA 1
ATOM 1311 C C . MET B 1 57 ? 6.492 -8.391 6.492 1 96.19 57 MET B C 1
ATOM 1313 O O . MET B 1 57 ? 5.945 -7.301 6.664 1 96.19 57 MET B O 1
ATOM 1317 N N . VAL B 1 58 ? 7.566 -8.766 7.105 1 97.62 58 VAL B N 1
ATOM 1318 C CA . VAL B 1 58 ? 8.266 -7.859 8.008 1 97.62 58 VAL B CA 1
ATOM 1319 C C . VAL B 1 58 ? 8.695 -6.602 7.25 1 97.62 58 VAL B C 1
ATOM 1321 O O . VAL B 1 58 ? 8.523 -5.484 7.742 1 97.62 58 VAL B O 1
ATOM 1324 N N . THR B 1 59 ? 9.281 -6.773 6.031 1 97.75 59 THR B N 1
ATOM 1325 C CA . THR B 1 59 ? 9.68 -5.648 5.191 1 97.75 59 THR B CA 1
ATOM 1326 C C . THR B 1 59 ? 8.484 -4.742 4.895 1 97.75 59 THR B C 1
ATOM 1328 O O . THR B 1 59 ? 8.609 -3.518 4.906 1 97.75 59 THR B O 1
ATOM 1331 N N . MET B 1 60 ? 7.324 -5.309 4.637 1 96.69 60 MET B N 1
ATOM 1332 C CA . MET B 1 60 ? 6.109 -4.547 4.355 1 96.69 60 MET B CA 1
ATOM 1333 C C . MET B 1 60 ? 5.703 -3.709 5.562 1 96.69 60 MET B C 1
ATOM 1335 O O . MET B 1 60 ? 5.355 -2.535 5.422 1 96.69 60 MET B O 1
ATOM 1339 N N . VAL B 1 61 ? 5.734 -4.316 6.73 1 95.25 61 VAL B N 1
ATOM 1340 C CA . VAL B 1 61 ? 5.34 -3.645 7.965 1 95.25 61 VAL B CA 1
ATOM 1341 C C . VAL B 1 61 ? 6.27 -2.463 8.227 1 95.25 61 VAL B C 1
ATOM 1343 O O . VAL B 1 61 ? 5.812 -1.361 8.539 1 95.25 61 VAL B O 1
ATOM 1346 N N . ILE B 1 62 ? 7.539 -2.705 8.07 1 97.06 62 ILE B N 1
ATOM 1347 C CA . ILE B 1 62 ? 8.516 -1.642 8.258 1 97.06 62 ILE B CA 1
ATOM 1348 C C . ILE B 1 62 ? 8.258 -0.515 7.262 1 97.06 62 ILE B C 1
ATOM 1350 O O . ILE B 1 62 ? 8.227 0.66 7.637 1 97.06 62 ILE B O 1
ATOM 1354 N N . GLY B 1 63 ? 8.047 -0.827 6.012 1 97.12 63 GLY B N 1
ATOM 1355 C CA . GLY B 1 63 ? 7.738 0.161 4.988 1 97.12 63 GLY B CA 1
ATOM 1356 C C . GLY B 1 63 ? 6.469 0.944 5.281 1 97.12 63 GLY B C 1
ATOM 1357 O O . GLY B 1 63 ? 6.441 2.168 5.133 1 97.12 63 GLY B O 1
ATOM 1358 N N . GLU B 1 64 ? 5.461 0.274 5.707 1 93.44 64 GLU B N 1
ATOM 1359 C CA . GLU B 1 64 ? 4.184 0.916 6.008 1 93.44 64 GLU B CA 1
ATOM 1360 C C . GLU B 1 64 ? 4.312 1.879 7.184 1 93.44 64 GLU B C 1
ATOM 1362 O O . GLU B 1 64 ? 3.707 2.953 7.184 1 93.44 64 GLU B O 1
ATOM 1367 N N . MET B 1 65 ? 4.965 1.47 8.227 1 93.12 65 MET B N 1
ATOM 1368 C CA . MET B 1 65 ? 5.199 2.357 9.359 1 93.12 65 MET B CA 1
ATOM 1369 C C . MET B 1 65 ? 5.949 3.611 8.93 1 93.12 65 MET B C 1
ATOM 1371 O O . MET B 1 65 ? 5.602 4.723 9.336 1 93.12 65 MET B O 1
ATOM 1375 N N . ALA B 1 66 ? 6.996 3.387 8.133 1 95.69 66 ALA B N 1
ATOM 1376 C CA . ALA B 1 66 ? 7.738 4.527 7.598 1 95.69 66 ALA B CA 1
ATOM 1377 C C . ALA B 1 66 ? 6.832 5.426 6.762 1 95.69 66 ALA B C 1
ATOM 1379 O O . ALA B 1 66 ? 6.953 6.652 6.809 1 95.69 66 ALA B O 1
ATOM 1380 N N . ASN B 1 67 ? 5.957 4.812 6.02 1 93.94 67 ASN B N 1
ATOM 1381 C CA . ASN B 1 67 ? 5.016 5.57 5.203 1 93.94 67 ASN B CA 1
ATOM 1382 C C . ASN B 1 67 ? 4.078 6.41 6.066 1 93.94 67 ASN B C 1
ATOM 1384 O O . ASN B 1 67 ? 3.779 7.559 5.727 1 93.94 67 ASN B O 1
ATOM 1388 N N . LEU B 1 68 ? 3.625 5.855 7.129 1 89.56 68 LEU B N 1
ATOM 1389 C CA . LEU B 1 68 ? 2.773 6.594 8.055 1 89.56 68 LEU B CA 1
ATOM 1390 C C . LEU B 1 68 ? 3.518 7.781 8.656 1 89.56 68 LEU B C 1
ATOM 1392 O O . LEU B 1 68 ? 2.949 8.867 8.797 1 89.56 68 LEU B O 1
ATOM 1396 N N . VAL B 1 69 ? 4.727 7.5 9.008 1 92.19 69 VAL B N 1
ATOM 1397 C CA . VAL B 1 69 ? 5.531 8.578 9.555 1 92.19 69 VAL B CA 1
ATOM 1398 C C . VAL B 1 69 ? 5.723 9.672 8.508 1 92.19 69 VAL B C 1
ATOM 1400 O O . VAL B 1 69 ? 5.75 10.859 8.836 1 92.19 69 VAL B O 1
ATOM 1403 N N . ALA B 1 70 ? 5.887 9.289 7.266 1 94 70 ALA B N 1
ATOM 1404 C CA . ALA B 1 70 ? 5.992 10.273 6.191 1 94 70 ALA B CA 1
ATOM 1405 C C . ALA B 1 70 ? 4.797 11.219 6.199 1 94 70 ALA B C 1
ATOM 1407 O O . ALA B 1 70 ? 4.953 12.43 5.996 1 94 70 ALA B O 1
ATOM 1408 N N . TYR B 1 71 ? 3.66 10.727 6.516 1 87.12 71 TYR B N 1
ATOM 1409 C CA . TYR B 1 71 ? 2.438 11.523 6.547 1 87.12 71 TYR B CA 1
ATOM 1410 C C . TYR B 1 71 ? 2.459 12.508 7.707 1 87.12 71 TYR B C 1
ATOM 1412 O O . TYR B 1 71 ? 1.747 13.516 7.688 1 87.12 71 TYR B O 1
ATOM 1420 N N . VAL B 1 72 ? 3.215 12.148 8.703 1 87.62 72 VAL B N 1
ATOM 1421 C CA . VAL B 1 72 ? 3.365 13.031 9.852 1 87.62 72 VAL B CA 1
ATOM 1422 C C . VAL B 1 72 ? 4.16 14.273 9.445 1 87.62 72 VAL B C 1
ATOM 1424 O O . VAL B 1 72 ? 3.895 15.375 9.938 1 87.62 72 VAL B O 1
ATOM 1427 N N . TYR B 1 73 ? 5.074 14.148 8.492 1 90.06 73 TYR B N 1
ATOM 1428 C CA . TYR B 1 73 ? 6.027 15.219 8.203 1 90.06 73 TYR B CA 1
ATOM 1429 C C . TYR B 1 73 ? 5.648 15.961 6.926 1 90.06 73 TYR B C 1
ATOM 1431 O O . TYR B 1 73 ? 6.137 17.062 6.672 1 90.06 73 TYR B O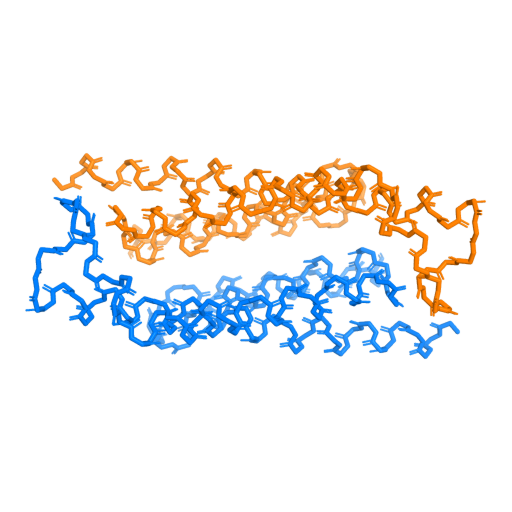 1
ATOM 1439 N N . ALA B 1 74 ? 4.789 15.375 6.121 1 87.94 74 ALA B N 1
ATOM 1440 C CA . ALA B 1 74 ? 4.461 15.992 4.84 1 87.94 74 ALA B CA 1
ATOM 1441 C C . ALA B 1 74 ? 2.979 15.828 4.512 1 87.94 74 ALA B C 1
ATOM 1443 O O . ALA B 1 74 ? 2.346 14.859 4.949 1 87.94 74 ALA B O 1
ATOM 1444 N N . PRO B 1 75 ? 2.434 16.766 3.766 1 83.12 75 PRO B N 1
ATOM 1445 C CA . PRO B 1 75 ? 1.01 16.688 3.43 1 83.12 75 PRO B CA 1
ATOM 1446 C C . PRO B 1 75 ? 0.695 15.516 2.49 1 83.12 75 PRO B C 1
ATOM 1448 O O . PRO B 1 75 ? 1.582 15.031 1.783 1 83.12 75 PRO B O 1
ATOM 1451 N N . ALA B 1 76 ? -0.534 15.188 2.512 1 80 76 ALA B N 1
ATOM 1452 C CA . ALA B 1 76 ? -1.024 14.055 1.724 1 80 76 ALA B CA 1
ATOM 1453 C C . ALA B 1 76 ? -0.769 14.273 0.236 1 80 76 ALA B C 1
ATOM 1455 O O . ALA B 1 76 ? -0.468 13.328 -0.494 1 80 76 ALA B O 1
ATOM 1456 N N . VAL B 1 77 ? -0.926 15.414 -0.189 1 77.69 77 VAL B N 1
ATOM 1457 C CA . VAL B 1 77 ? -0.781 15.742 -1.604 1 77.69 77 VAL B CA 1
ATOM 1458 C C . VAL B 1 77 ? 0.628 15.391 -2.074 1 77.69 77 VAL B C 1
ATOM 1460 O O . VAL B 1 77 ? 0.831 15.047 -3.24 1 77.69 77 VAL B O 1
ATOM 1463 N N . LEU B 1 78 ? 1.544 15.406 -1.215 1 81.19 78 LEU B N 1
ATOM 1464 C CA . LEU B 1 78 ? 2.93 15.094 -1.548 1 81.19 78 LEU B CA 1
ATOM 1465 C C . LEU B 1 78 ? 3.201 13.602 -1.405 1 81.19 78 LEU B C 1
ATOM 1467 O O . LEU B 1 78 ? 3.83 12.992 -2.275 1 81.19 78 LEU B O 1
ATOM 1471 N N . VAL B 1 79 ? 2.686 12.953 -0.339 1 87.56 79 VAL B N 1
ATOM 1472 C CA . VAL B 1 79 ? 3.068 11.594 0.048 1 87.56 79 VAL B CA 1
ATOM 1473 C C . VAL B 1 79 ? 2.234 10.578 -0.73 1 87.56 79 VAL B C 1
ATOM 1475 O O . VAL B 1 79 ? 2.75 9.547 -1.165 1 87.56 79 VAL B O 1
ATOM 1478 N N . THR B 1 80 ? 0.984 10.891 -0.958 1 84.56 80 THR B N 1
ATOM 1479 C CA . THR B 1 80 ? 0.043 9.922 -1.504 1 84.56 80 THR B CA 1
ATOM 1480 C C . THR B 1 80 ? 0.484 9.461 -2.891 1 84.56 80 THR B C 1
ATOM 1482 O O . THR B 1 80 ? 0.553 8.258 -3.16 1 84.56 80 THR B O 1
ATOM 1485 N N . PRO B 1 81 ? 0.87 10.32 -3.787 1 79.31 81 PRO B N 1
ATOM 1486 C CA . PRO B 1 81 ? 1.299 9.867 -5.113 1 79.31 81 PRO B CA 1
ATOM 1487 C C . PRO B 1 81 ? 2.564 9.016 -5.062 1 79.31 81 PRO B C 1
ATOM 1489 O O . PRO B 1 81 ? 2.799 8.195 -5.953 1 79.31 81 PRO B O 1
ATOM 1492 N N . LEU B 1 82 ? 3.373 9.211 -4.082 1 85.56 82 LEU B N 1
ATOM 1493 C CA . LEU B 1 82 ? 4.617 8.461 -3.973 1 85.56 82 LEU B CA 1
ATOM 1494 C C . LEU B 1 82 ? 4.344 6.984 -3.697 1 85.56 82 LEU B C 1
ATOM 1496 O O . LEU B 1 82 ? 5.219 6.141 -3.887 1 85.56 82 LEU B O 1
ATOM 1500 N N . GLY B 1 83 ? 3.141 6.715 -3.227 1 83.94 83 GLY B N 1
ATOM 1501 C CA . GLY B 1 83 ? 2.719 5.328 -3.104 1 83.94 83 GLY B CA 1
ATOM 1502 C C . GLY B 1 83 ? 2.75 4.574 -4.422 1 83.94 83 GLY B C 1
ATOM 1503 O O . GLY B 1 83 ? 2.943 3.357 -4.441 1 83.94 83 GLY B O 1
ATOM 1504 N N . ALA B 1 84 ? 2.564 5.227 -5.461 1 83.25 84 ALA B N 1
ATOM 1505 C CA . ALA B 1 84 ? 2.594 4.613 -6.785 1 83.25 84 ALA B CA 1
ATOM 1506 C C . ALA B 1 84 ? 3.992 4.105 -7.125 1 83.25 84 ALA B C 1
ATOM 1508 O O . ALA B 1 84 ? 4.148 3.225 -7.973 1 83.25 84 ALA B O 1
ATOM 1509 N N . LEU B 1 85 ? 4.945 4.68 -6.527 1 86.06 85 LEU B N 1
ATOM 1510 C CA . LEU B 1 85 ? 6.316 4.234 -6.758 1 86.06 85 LEU B CA 1
ATOM 1511 C C . LEU B 1 85 ? 6.492 2.777 -6.34 1 86.06 85 LEU B C 1
ATOM 1513 O O . LEU B 1 85 ? 7.301 2.055 -6.926 1 86.06 85 LEU B O 1
ATOM 1517 N N . SER B 1 86 ? 5.73 2.367 -5.34 1 89.38 86 SER B N 1
ATOM 1518 C CA . SER B 1 86 ? 5.836 0.978 -4.906 1 89.38 86 SER B CA 1
ATOM 1519 C C . SER B 1 86 ? 5.41 0.018 -6.012 1 89.38 86 SER B C 1
ATOM 1521 O O . SER B 1 86 ? 5.934 -1.094 -6.109 1 89.38 86 SER B O 1
ATOM 1523 N N . ILE B 1 87 ? 4.512 0.463 -6.77 1 83.75 87 ILE B N 1
ATOM 1524 C CA . ILE B 1 87 ? 4.059 -0.352 -7.895 1 83.75 87 ILE B CA 1
ATOM 1525 C C . ILE B 1 87 ? 5.191 -0.504 -8.906 1 83.75 87 ILE B C 1
ATOM 1527 O O . ILE B 1 87 ? 5.41 -1.594 -9.445 1 83.75 87 ILE B O 1
ATOM 1531 N N . ILE B 1 88 ? 5.906 0.504 -9.164 1 83.56 88 ILE B N 1
ATOM 1532 C CA . ILE B 1 88 ? 7.039 0.472 -10.086 1 83.56 88 ILE B CA 1
ATOM 1533 C C . ILE B 1 88 ? 8.086 -0.519 -9.578 1 83.56 88 ILE B C 1
ATOM 1535 O O . ILE B 1 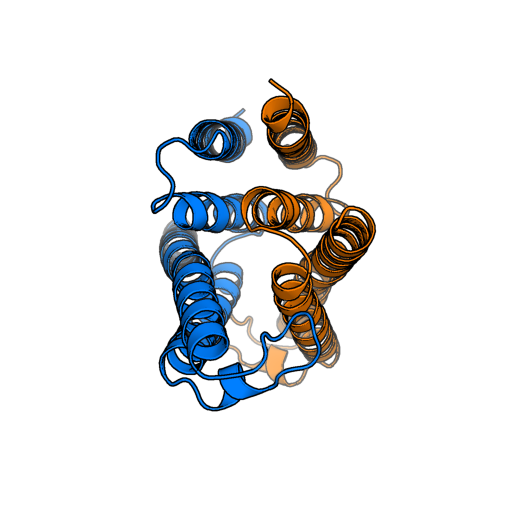88 ? 8.602 -1.333 -10.352 1 83.56 88 ILE B O 1
ATOM 1539 N N . VAL B 1 89 ? 8.383 -0.452 -8.383 1 88.5 89 VAL B N 1
ATOM 1540 C CA . VAL B 1 89 ? 9.375 -1.335 -7.777 1 88.5 89 VAL B CA 1
ATOM 1541 C C . VAL B 1 89 ? 8.953 -2.791 -7.969 1 88.5 89 VAL B C 1
ATOM 1543 O O . VAL B 1 89 ? 9.797 -3.656 -8.227 1 88.5 89 VAL B O 1
ATOM 1546 N N . ARG B 1 90 ? 7.648 -3.049 -7.922 1 87 90 ARG B N 1
ATOM 1547 C CA . ARG B 1 90 ? 7.129 -4.406 -8.062 1 87 90 ARG B CA 1
ATOM 1548 C C . ARG B 1 90 ? 7.391 -4.949 -9.461 1 87 90 ARG B C 1
ATOM 1550 O O . ARG B 1 90 ? 7.367 -6.164 -9.672 1 87 90 ARG B O 1
ATOM 1557 N N . TYR B 1 91 ? 7.676 -4.066 -10.383 1 82.25 91 TYR B N 1
ATOM 1558 C CA . TYR B 1 91 ? 7.824 -4.523 -11.758 1 82.25 91 TYR B CA 1
ATOM 1559 C C . TYR B 1 91 ? 9.297 -4.605 -12.148 1 82.25 91 TYR B C 1
ATOM 1561 O O . TYR B 1 91 ? 9.633 -5.07 -13.242 1 82.25 91 TYR B O 1
ATOM 1569 N N . ILE B 1 92 ? 10.18 -4.223 -11.32 1 82.62 92 ILE B N 1
ATOM 1570 C CA . ILE B 1 92 ? 11.609 -4.238 -11.617 1 82.62 92 ILE B CA 1
ATOM 1571 C C . ILE B 1 92 ? 12.031 -5.645 -12.039 1 82.62 92 ILE B C 1
ATOM 1573 O O . ILE B 1 92 ? 12.766 -5.812 -13.016 1 82.62 92 ILE B O 1
ATOM 1577 N N . PRO B 1 93 ? 11.547 -6.648 -11.406 1 79.94 93 PRO B N 1
ATOM 1578 C CA . PRO B 1 93 ? 11.938 -7.996 -11.82 1 79.94 93 PRO B CA 1
ATOM 1579 C C . PRO B 1 93 ? 11.289 -8.414 -13.141 1 79.94 93 PRO B C 1
ATOM 1581 O O . PRO B 1 93 ? 11.664 -9.445 -13.711 1 79.94 93 PRO B O 1
ATOM 1584 N N . PHE B 1 94 ? 10.375 -7.574 -13.656 1 75.62 94 PHE B N 1
ATOM 1585 C CA . PHE B 1 94 ? 9.672 -7.895 -14.891 1 75.62 94 PHE B CA 1
ATOM 1586 C C . PHE B 1 94 ? 9.891 -6.809 -15.938 1 75.62 94 PHE B C 1
ATOM 1588 O O . PHE B 1 94 ? 8.953 -6.082 -16.281 1 75.62 94 PHE B O 1
ATOM 1595 N N . PRO B 1 95 ? 11.023 -6.715 -16.375 1 64.75 95 PRO B N 1
ATOM 1596 C CA . PRO B 1 95 ? 11.375 -5.605 -17.266 1 64.75 95 PRO B CA 1
ATOM 1597 C C . PRO B 1 95 ? 10.508 -5.555 -18.531 1 64.75 95 PRO B C 1
ATOM 1599 O O . PRO B 1 95 ? 10.273 -4.477 -19.078 1 64.75 95 PRO B O 1
ATOM 1602 N N . ASN B 1 96 ? 10.117 -6.52 -18.969 1 59.41 96 ASN B N 1
ATOM 1603 C CA . ASN B 1 96 ? 9.32 -6.516 -20.188 1 59.41 96 ASN B CA 1
ATOM 1604 C C . ASN B 1 96 ? 7.836 -6.305 -19.875 1 59.41 96 ASN B C 1
ATOM 1606 O O . ASN B 1 96 ? 6.996 -6.387 -20.781 1 59.41 96 ASN B O 1
ATOM 1610 N N . SER B 1 97 ? 7.719 -5.895 -18.656 1 60.38 97 SER B N 1
ATOM 1611 C CA . SER B 1 97 ? 6.32 -5.746 -18.266 1 60.38 97 SER B CA 1
ATOM 1612 C C . SER B 1 97 ? 5.773 -4.387 -18.672 1 60.38 97 SER B C 1
ATOM 1614 O O . SER B 1 97 ? 6.496 -3.387 -18.656 1 60.38 97 SER B O 1
ATOM 1616 N N . ILE B 1 98 ? 4.711 -4.297 -19.266 1 53.25 98 ILE B N 1
ATOM 1617 C CA . ILE B 1 98 ? 4.027 -3.088 -19.703 1 53.25 98 ILE B CA 1
ATOM 1618 C C . ILE B 1 98 ? 3.916 -2.104 -18.547 1 53.25 98 ILE B C 1
ATOM 1620 O O . ILE B 1 98 ? 3.771 -0.896 -18.75 1 53.25 98 ILE B O 1
ATOM 1624 N N . ALA B 1 99 ? 4.113 -2.609 -17.406 1 56.56 99 ALA B N 1
ATOM 1625 C CA . ALA B 1 99 ? 3.949 -1.802 -16.203 1 56.56 99 ALA B CA 1
ATOM 1626 C C . ALA B 1 99 ? 5.051 -0.751 -16.094 1 56.56 99 ALA B C 1
ATOM 1628 O O . ALA B 1 99 ? 4.828 0.333 -15.547 1 56.56 99 ALA B O 1
ATOM 1629 N N . TYR B 1 100 ? 6.199 -1.006 -16.641 1 55.28 100 TYR B N 1
ATOM 1630 C CA . TYR B 1 100 ? 7.289 -0.036 -16.656 1 55.28 100 TYR B CA 1
ATOM 1631 C C . TYR B 1 100 ? 6.863 1.255 -17.344 1 55.28 100 TYR B C 1
ATOM 1633 O O . TYR B 1 100 ? 7.434 2.318 -17.094 1 55.28 100 TYR B O 1
ATOM 1641 N N . LEU B 1 101 ? 6.016 1.108 -18.078 1 51.91 101 LEU B N 1
ATOM 1642 C CA . LEU B 1 101 ? 5.566 2.301 -18.781 1 51.91 101 LEU B CA 1
ATOM 1643 C C . LEU B 1 101 ? 4.504 3.045 -17.984 1 51.91 101 LEU B C 1
ATOM 1645 O O . LEU B 1 101 ? 4.441 4.277 -18.016 1 51.91 101 LEU B O 1
ATOM 1649 N N . ILE B 1 102 ? 3.861 2.359 -17.266 1 51.88 102 ILE B N 1
ATOM 1650 C CA . ILE B 1 102 ? 2.676 2.91 -16.625 1 51.88 102 ILE B CA 1
ATOM 1651 C C . ILE B 1 102 ? 3.09 3.746 -15.414 1 51.88 102 ILE B C 1
ATOM 1653 O O . ILE B 1 102 ? 2.586 4.855 -15.219 1 51.88 102 ILE B O 1
ATOM 1657 N N . VAL B 1 103 ? 4.039 3.293 -14.742 1 53.97 103 VAL B N 1
ATOM 1658 C CA . VAL B 1 103 ? 4.43 3.877 -13.461 1 53.97 103 VAL B CA 1
ATOM 1659 C C . VAL B 1 103 ? 5.117 5.223 -13.695 1 53.97 103 VAL B C 1
ATOM 1661 O O . VAL B 1 103 ? 4.789 6.215 -13.047 1 53.97 103 VAL B O 1
ATOM 1664 N N . PRO B 1 104 ? 6.102 5.238 -14.633 1 50 104 PRO B N 1
ATOM 1665 C CA . PRO B 1 104 ? 6.66 6.566 -14.883 1 50 104 PRO B CA 1
ATOM 1666 C C . PRO B 1 104 ? 5.602 7.594 -15.273 1 50 104 PRO B C 1
ATOM 1668 O O . PRO B 1 104 ? 5.684 8.758 -14.875 1 50 104 PRO B O 1
ATOM 1671 N N . MET B 1 105 ? 4.734 7.219 -15.93 1 49.56 105 MET B N 1
ATOM 1672 C CA . MET B 1 105 ? 3.699 8.164 -16.344 1 49.56 105 MET B CA 1
ATOM 1673 C C . MET B 1 105 ? 2.914 8.672 -15.133 1 49.56 105 MET B C 1
ATOM 1675 O O . MET B 1 105 ? 2.617 9.859 -15.039 1 49.56 105 MET B O 1
ATOM 1679 N N . PHE B 1 106 ? 2.748 7.797 -14.289 1 50.12 106 PHE B N 1
ATOM 1680 C CA . PHE B 1 106 ? 2.035 8.133 -13.062 1 50.12 106 PHE B CA 1
ATOM 1681 C C . PHE B 1 106 ? 2.838 9.125 -12.227 1 50.12 106 PHE B C 1
ATOM 1683 O O . PHE B 1 106 ? 2.291 10.109 -11.727 1 50.12 106 PHE B O 1
ATOM 1690 N N . LEU B 1 107 ? 4.051 8.867 -12.016 1 52.03 107 LEU B N 1
ATOM 1691 C CA . LEU B 1 107 ? 4.93 9.719 -11.219 1 52.03 107 LEU B CA 1
ATOM 1692 C C . LEU B 1 107 ? 5.07 11.094 -11.867 1 52.03 107 LEU B C 1
ATOM 1694 O O . LEU B 1 107 ? 5.121 12.109 -11.164 1 52.03 107 LEU B O 1
ATOM 1698 N N . TYR B 1 108 ? 5.223 11.078 -13.117 1 49.25 108 TYR B N 1
ATOM 1699 C CA . TYR B 1 108 ? 5.363 12.336 -13.836 1 49.25 108 TYR B CA 1
ATOM 1700 C C . TYR B 1 108 ? 4.18 13.258 -13.562 1 49.25 108 TYR B C 1
ATOM 1702 O O . TYR B 1 108 ? 4.359 14.445 -13.281 1 49.25 108 TYR B O 1
ATOM 1710 N N . VAL B 1 109 ? 3.107 12.867 -13.539 1 45.19 109 VAL B N 1
ATOM 1711 C CA . VAL B 1 109 ? 1.909 13.688 -13.391 1 45.19 109 VAL B CA 1
ATOM 1712 C C . VAL B 1 109 ? 1.767 14.133 -11.93 1 45.19 109 VAL B C 1
ATOM 1714 O O . VAL B 1 109 ? 1.385 15.273 -11.664 1 45.19 109 VAL B O 1
ATOM 1717 N N . SER B 1 110 ? 2.057 13.344 -11.086 1 45.16 110 SER B N 1
ATOM 1718 C CA . SER B 1 110 ? 1.92 13.633 -9.664 1 45.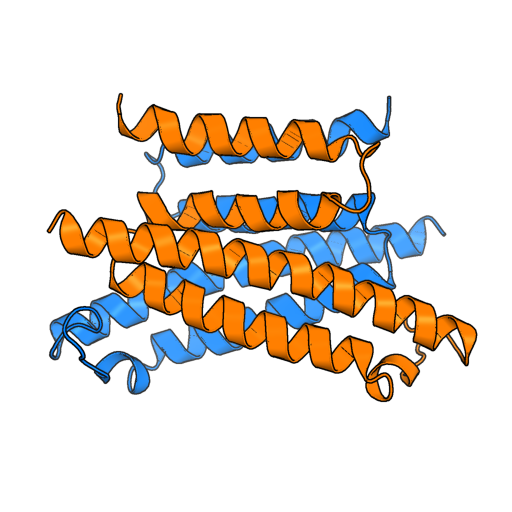16 110 SER B CA 1
ATOM 1719 C C . SER B 1 110 ? 2.904 14.711 -9.219 1 45.16 110 SER B C 1
ATOM 1721 O O . SER B 1 110 ? 2.588 15.531 -8.352 1 45.16 110 SER B O 1
ATOM 1723 N N . ILE B 1 111 ? 4.105 14.656 -9.625 1 44.97 111 ILE B N 1
ATOM 1724 C CA . ILE B 1 111 ? 5.152 15.586 -9.227 1 44.97 111 ILE B CA 1
ATOM 1725 C C . ILE B 1 111 ? 4.969 16.922 -9.961 1 44.97 111 ILE B C 1
ATOM 1727 O O . ILE B 1 111 ? 5.215 17.984 -9.391 1 44.97 111 ILE B O 1
ATOM 1731 N N . VAL B 1 112 ? 4.738 16.859 -11.156 1 42.84 112 VAL B N 1
ATOM 1732 C CA . VAL B 1 112 ? 4.758 18.109 -11.93 1 42.84 112 VAL B CA 1
ATOM 1733 C C . VAL B 1 112 ? 3.535 18.953 -11.57 1 42.84 112 VAL B C 1
ATOM 1735 O O . VAL B 1 112 ? 3.627 20.172 -11.477 1 42.84 112 VAL B O 1
ATOM 1738 N N . LYS B 1 113 ? 2.432 18.5 -11.312 1 44.72 113 LYS B N 1
ATOM 1739 C CA . LYS B 1 113 ? 1.317 19.438 -11.305 1 44.72 113 LYS B CA 1
ATOM 1740 C C . LYS B 1 113 ? 1.252 20.203 -9.984 1 44.72 113 LYS B C 1
ATOM 1742 O O . LYS B 1 113 ? 0.421 21.094 -9.82 1 44.72 113 LYS B O 1
ATOM 1747 N N . PRO B 1 114 ? 1.68 19.641 -8.859 1 35.59 114 PRO B N 1
ATOM 1748 C CA . PRO B 1 114 ? 1.462 20.672 -7.844 1 35.59 114 PRO B CA 1
ATOM 1749 C C . PRO B 1 114 ? 2.029 22.031 -8.258 1 35.59 114 PRO B C 1
ATOM 1751 O O . PRO B 1 114 ? 1.785 23.031 -7.59 1 35.59 114 PRO B O 1
ATOM 1754 N N . TYR B 1 115 ? 2.92 22.016 -9.117 1 31.69 115 TYR B N 1
ATOM 1755 C CA . TYR B 1 115 ? 3.543 23.281 -9.461 1 31.69 115 TYR B CA 1
ATOM 1756 C C . TYR B 1 115 ? 2.711 24.047 -10.492 1 31.69 115 TYR B C 1
ATOM 1758 O O . TYR B 1 115 ? 3.072 25.141 -10.906 1 31.69 115 TYR B O 1
ATOM 1766 N N . PHE B 1 116 ? 1.775 23.516 -11.023 1 27.38 116 PHE B N 1
ATOM 1767 C CA . PHE B 1 116 ? 0.974 24.5 -11.75 1 27.38 116 PHE B CA 1
ATOM 1768 C C . PHE B 1 116 ? -0.262 24.875 -10.945 1 27.38 116 PHE B C 1
ATOM 1770 O O . PHE B 1 116 ? -0.804 24.062 -10.195 1 27.38 116 PHE B O 1
#

Foldseek 3Di:
DVVLLVLLLVLLLVLLLLQLVLVVLLVVLQVVQVVVDPHVVVPDPSSVVGPSNVVSVVSNVVSVVSLVVSVVRHPCLRRVLSNLVSVCSNCVVPVVDPVVVVSVVSVVVSPPPVVD/DVVLLVLLLVLLLVLLLLQLVLVVLLVVLQVVQVVVDPHVVVPDPSSVVGPSNVVSVVSNVVSVVSLVVSVVRHPCLRRVLSNLVSVCSNCVVPVVDPVVVVSVVSVVVSPPPVVD